Protein AF-0000000072577182 (afdb_homodimer)

Nearest PDB structures (foldseek):
  4zzl-assembly1_A  TM=7.550E-01  e=5.929E-07  Pseudomonas aeruginosa
  4fht-assembly1_A  TM=5.667E-01  e=1.655E-07  Streptomyces coelicolor A3(2)
  4zzl-assembly1_B  TM=6.250E-01  e=8.033E-07  Pseudomonas aeruginosa
  4mnu-assembly1_B  TM=6.686E-01  e=3.900E-06  Listeria monocytogenes EGD-e
  1lnw-assembly7_A  TM=5.828E-01  e=4.680E-06  Pseudomonas aeruginosa

Foldseek 3Di:
DPDPPPPVVVVVVVVVVVVVVVVVVLVVQLLVVVPPPPPPLPPNDPLLLLLLVVCAVPPFAWLVVSCLLSVHDSVVSVVSQVSCVVSQQKDWDADPVDRVIITMHTDPVNVVVNVSSVVSSVVVVVVVLVPDDPVVNVVVVVVVVVVVVVVVVVSVVSSVVVVPVVVD/DDDPPPPVVVVVVVVVVVVVVVVVVLVVQLLVVVPPPPPPLPPPDPLLLLLLVVCAVPPFAWLVVSCLLSVHDSVVSVVSQVSCVVSQQKDWDADPVDRPIITMHTDPVNVVVNVSSVVSSVVVVVVVLVPDDPVVNVVVVVVVVVVVVVVVVVSVVSSVVVVPVVVD

Sequence (336 aa):
MTAPNNDPSDTRHVAIQSAGAITELLDVMWEHARHSSADTTAPSSTSQLRLMYVVDGEDGIRMRTVCQRLGSAPPTVTRMCDRLQAIGFLERLPCPDNGREIALRLTHTGKKHLQRIREQRDTMLHQAIDGMPPAQRRALATGLAALQTQLNAVHGERHHTSGSHSAAMTAPNNDPSDTRHVAIQSAGAITELLDVMWEHARHSSADTTAPSSTSQLRLMYVVDGEDGIRMRTVCQRLGSAPPTVTRMCDRLQAIGFLERLPCPDNGREIALRLTHTGKKHLQRIREQRDTMLHQAIDGMPPAQRRALATGLAALQTQLNAVHGERHHTSGSHSAA

Organism: Streptomyces coelicolor (strain ATCC BAA-471 / A3(2) / M145) (NCBI:txid100226)

Secondary structure (DSSP, 8-state):
-------HHHHHHHHHHHHHHHHHHHHHHHHHHHH----TTS--SHHHHHHHHHHHHSTTEEHHHHHHHHT--HHHHHHHHHHHHHTTSEEEEEETTEEEEEEEEE-HHHHHHHHHHHHHHHHHHHHHHHTS-HHHHHHHHHHHHHHHHHHHHHHHHHHHHHHHSTT-/-------HHHHHHHHHHHHHHHHHHHHHHHHHHHH-S--TTS--SHHHHHHHHHHHHSTTEEHHHHHHHHT--HHHHHHHHHHHHHTTSEEEEEETTEEEEEEEEE-HHHHHHHHHHHHHHHHHHHHHHHTS-HHHHHHHHHHHHHHHHHHHHHHHHHHHHHHHSTT-

Structure (mmCIF, N/CA/C/O backbone):
data_AF-0000000072577182-model_v1
#
loop_
_entity.id
_entity.type
_entity.pdbx_description
1 polymer 'Regulatory protein'
#
loop_
_atom_site.group_PDB
_atom_site.id
_atom_site.type_symbol
_atom_site.label_atom_id
_atom_site.label_alt_id
_atom_site.label_comp_id
_atom_site.label_asym_id
_atom_site.label_entity_id
_atom_site.label_seq_id
_atom_site.pdbx_PDB_ins_code
_atom_site.Cartn_x
_atom_site.Cartn_y
_atom_site.Cartn_z
_atom_site.occupancy
_atom_site.B_iso_or_equiv
_atom_site.auth_seq_id
_atom_site.auth_comp_id
_atom_site.auth_asym_id
_atom_site.auth_atom_id
_atom_site.pdbx_PDB_model_num
ATOM 1 N N . MET A 1 1 ? 31.734 19.375 12.516 1 31.47 1 MET A N 1
ATOM 2 C CA . MET A 1 1 ? 30.766 19.078 11.469 1 31.47 1 MET A CA 1
ATOM 3 C C . MET A 1 1 ? 30.281 17.641 11.57 1 31.47 1 MET A C 1
ATOM 5 O O . MET A 1 1 ? 31.047 16.703 11.312 1 31.47 1 MET A O 1
ATOM 9 N N . THR A 1 2 ? 29.5 17.172 12.539 1 36.94 2 THR A N 1
ATOM 10 C CA . THR A 1 2 ? 29.25 15.82 13.023 1 36.94 2 THR A CA 1
ATOM 11 C C . THR A 1 2 ? 28.719 14.938 11.891 1 36.94 2 THR A C 1
ATOM 13 O O . THR A 1 2 ? 27.766 15.289 11.203 1 36.94 2 THR A O 1
ATOM 16 N N . ALA A 1 3 ? 29.453 14.117 11.305 1 41.66 3 ALA A N 1
ATOM 17 C CA . ALA A 1 3 ? 29.172 13.164 10.227 1 41.66 3 ALA A CA 1
ATOM 18 C C . ALA A 1 3 ? 27.781 12.562 10.367 1 41.66 3 ALA A C 1
ATOM 20 O O . ALA A 1 3 ? 27.297 12.352 11.484 1 41.66 3 ALA A O 1
ATOM 21 N N . PRO A 1 4 ? 26.766 12.836 9.445 1 46.47 4 PRO A N 1
ATOM 22 C CA . PRO A 1 4 ? 25.484 12.164 9.688 1 46.47 4 PRO A CA 1
ATOM 23 C C . PRO A 1 4 ? 25.656 10.805 10.359 1 46.47 4 PRO A C 1
ATOM 25 O O . PRO A 1 4 ? 26.547 10.023 9.984 1 46.47 4 PRO A O 1
ATOM 28 N N . ASN A 1 5 ? 25.703 10.727 11.578 1 47.03 5 ASN A N 1
ATOM 29 C CA . ASN A 1 5 ? 25.938 9.562 12.422 1 47.03 5 ASN A CA 1
ATOM 30 C C . ASN A 1 5 ? 25.406 8.281 11.773 1 47.03 5 ASN A C 1
ATOM 32 O O . ASN A 1 5 ? 24.203 8.125 11.602 1 47.03 5 ASN A O 1
ATOM 36 N N . ASN A 1 6 ? 26.172 7.703 10.719 1 56.69 6 ASN A N 1
ATOM 37 C CA . ASN A 1 6 ? 26.094 6.441 9.992 1 56.69 6 ASN A CA 1
ATOM 38 C C . ASN A 1 6 ? 25.797 5.273 10.93 1 56.69 6 ASN A C 1
ATOM 40 O O . ASN A 1 6 ? 26.391 4.195 10.781 1 56.69 6 ASN A O 1
ATOM 44 N N . ASP A 1 7 ? 25.297 5.551 12.086 1 66.81 7 ASP A N 1
ATOM 45 C CA . ASP A 1 7 ? 24.938 4.441 12.969 1 66.81 7 ASP A CA 1
ATOM 46 C C . ASP A 1 7 ? 23.969 3.492 12.281 1 66.81 7 ASP A C 1
ATOM 48 O O . ASP A 1 7 ? 22.938 3.924 11.758 1 66.81 7 ASP A O 1
ATOM 52 N N . PRO A 1 8 ? 24.5 2.35 12.07 1 69.38 8 PRO A N 1
ATOM 53 C CA . PRO A 1 8 ? 23.688 1.331 11.398 1 69.38 8 PRO A CA 1
ATOM 54 C C . PRO A 1 8 ? 22.25 1.284 11.922 1 69.38 8 PRO A C 1
ATOM 56 O O . PRO A 1 8 ? 21.328 1.039 11.148 1 69.38 8 PRO A O 1
ATOM 59 N N . SER A 1 9 ? 22.141 1.524 13.234 1 74.31 9 SER A N 1
ATOM 60 C CA . SER A 1 9 ? 20.797 1.531 13.812 1 74.31 9 SER A CA 1
ATOM 61 C C . SER A 1 9 ? 19.953 2.678 13.258 1 74.31 9 SER A C 1
ATOM 63 O O . SER A 1 9 ? 18.75 2.535 13.062 1 74.31 9 SER A O 1
ATOM 65 N N . ASP A 1 10 ? 20.703 3.713 12.906 1 82.81 10 ASP A N 1
ATOM 66 C CA . ASP A 1 10 ? 20.016 4.887 12.383 1 82.81 10 ASP A CA 1
ATOM 67 C C . ASP A 1 10 ? 19.547 4.652 10.945 1 82.81 10 ASP A C 1
ATOM 69 O O . ASP A 1 10 ? 18.406 5 10.594 1 82.81 10 ASP A O 1
ATOM 73 N N . THR A 1 11 ? 20.422 3.854 10.273 1 87.81 11 THR A N 1
ATOM 74 C CA . THR A 1 11 ? 20.094 3.561 8.883 1 87.81 11 THR A CA 1
ATOM 75 C C . THR A 1 11 ? 18.875 2.643 8.805 1 87.81 11 THR A C 1
ATOM 77 O O . THR A 1 11 ? 18 2.855 7.973 1 87.81 11 THR A O 1
ATOM 80 N N . ARG A 1 12 ? 18.844 1.713 9.727 1 87.94 12 ARG A N 1
ATOM 81 C CA . ARG A 1 12 ? 17.719 0.779 9.773 1 87.94 12 ARG A CA 1
ATOM 82 C C . ARG A 1 12 ? 16.422 1.499 10.125 1 87.94 12 ARG A C 1
ATOM 84 O O . ARG A 1 12 ? 15.391 1.275 9.492 1 87.94 12 ARG A O 1
ATOM 91 N N . HIS A 1 13 ? 16.562 2.357 11.102 1 88.31 13 HIS A N 1
ATOM 92 C CA . HIS A 1 13 ? 15.383 3.094 11.555 1 88.31 13 HIS A CA 1
ATOM 93 C C . HIS A 1 13 ? 14.844 4.004 10.461 1 88.31 13 HIS A C 1
ATOM 95 O O . HIS A 1 13 ? 13.633 4.047 10.227 1 88.31 13 HIS A O 1
ATOM 101 N N . VAL A 1 14 ? 15.742 4.609 9.75 1 89 14 VAL A N 1
ATOM 102 C CA . VAL A 1 14 ? 15.336 5.508 8.68 1 89 14 VAL A CA 1
ATOM 103 C C . VAL A 1 14 ? 14.68 4.711 7.555 1 89 14 VAL A C 1
ATOM 105 O O . VAL A 1 14 ? 13.648 5.121 7.016 1 89 14 VAL A O 1
ATOM 108 N N . ALA A 1 15 ? 15.242 3.58 7.23 1 91.69 15 ALA A N 1
ATOM 109 C CA . ALA A 1 15 ? 14.711 2.742 6.16 1 91.69 15 ALA A CA 1
ATOM 110 C C . ALA A 1 15 ? 13.297 2.256 6.492 1 91.69 15 ALA A C 1
ATOM 112 O O . ALA A 1 15 ? 12.398 2.328 5.652 1 91.69 15 ALA A O 1
ATOM 113 N N . ILE A 1 16 ? 13.109 1.87 7.734 1 90.38 16 ILE A N 1
ATOM 114 C CA . ILE A 1 16 ? 11.82 1.323 8.148 1 90.38 16 ILE A CA 1
ATOM 115 C C . ILE A 1 16 ? 10.781 2.436 8.195 1 90.38 16 ILE A C 1
ATOM 117 O O . ILE A 1 16 ? 9.664 2.273 7.684 1 90.38 16 ILE A O 1
ATOM 121 N N . GLN A 1 17 ? 11.172 3.561 8.734 1 89 17 GLN A N 1
ATOM 122 C CA . GLN A 1 17 ? 10.258 4.688 8.859 1 89 17 GLN A CA 1
ATOM 123 C C . GLN A 1 17 ? 9.852 5.223 7.488 1 89 17 GLN A C 1
ATOM 125 O O . GLN A 1 17 ? 8.672 5.488 7.238 1 89 17 GLN A O 1
ATOM 130 N N . SER A 1 18 ? 10.844 5.367 6.578 1 90.44 18 SER A N 1
ATOM 131 C CA . SER A 1 18 ? 10.555 5.883 5.246 1 90.44 18 SER A CA 1
ATOM 132 C C . SER A 1 18 ? 9.719 4.891 4.441 1 90.44 18 SER A C 1
ATOM 134 O O . SER A 1 18 ? 8.781 5.285 3.738 1 90.44 18 SER A O 1
ATOM 136 N N . ALA A 1 19 ? 10.023 3.633 4.605 1 89.81 19 ALA A N 1
ATOM 137 C CA . ALA A 1 19 ? 9.25 2.605 3.906 1 89.81 19 ALA A CA 1
ATOM 138 C C . ALA A 1 19 ? 7.793 2.615 4.348 1 89.81 19 ALA A C 1
ATOM 140 O O . ALA A 1 19 ? 6.887 2.555 3.516 1 89.81 19 ALA A O 1
ATOM 141 N N . GLY A 1 20 ? 7.602 2.729 5.648 1 87.5 20 GLY A N 1
ATOM 142 C CA . GLY A 1 20 ? 6.25 2.799 6.18 1 87.5 20 GLY A CA 1
ATOM 143 C C . GLY A 1 20 ? 5.492 4.027 5.711 1 87.5 20 GLY A C 1
ATOM 144 O O . GLY A 1 20 ? 4.336 3.924 5.293 1 87.5 20 GLY A O 1
ATOM 145 N N . ALA A 1 21 ? 6.172 5.152 5.766 1 87 21 ALA A N 1
ATOM 146 C CA . ALA A 1 21 ? 5.547 6.41 5.367 1 87 21 ALA A CA 1
ATOM 147 C C . ALA A 1 21 ? 5.176 6.395 3.889 1 87 21 ALA A C 1
ATOM 149 O O . ALA A 1 21 ? 4.113 6.883 3.502 1 87 21 ALA A O 1
ATOM 150 N N . ILE A 1 22 ? 6.004 5.824 3.1 1 87.5 22 ILE A N 1
ATOM 151 C CA . ILE A 1 22 ? 5.781 5.77 1.659 1 87.5 22 ILE A CA 1
ATOM 152 C C . ILE A 1 22 ? 4.621 4.828 1.351 1 87.5 22 ILE A C 1
ATOM 154 O O . ILE A 1 22 ? 3.779 5.129 0.502 1 87.5 22 ILE A O 1
ATOM 158 N N . THR A 1 23 ? 4.594 3.723 2.096 1 86.38 23 THR A N 1
ATOM 159 C CA . THR A 1 23 ? 3.496 2.777 1.911 1 86.38 23 THR A CA 1
ATOM 160 C C . THR A 1 23 ? 2.156 3.436 2.227 1 86.38 23 THR A C 1
ATOM 162 O O . THR A 1 23 ? 1.188 3.271 1.48 1 86.38 23 THR A O 1
ATOM 165 N N . GLU A 1 24 ? 2.064 4.219 3.256 1 84.62 24 GLU A N 1
ATOM 166 C CA . GLU A 1 24 ? 0.84 4.926 3.623 1 84.62 24 GLU A CA 1
ATOM 167 C C . GLU A 1 24 ? 0.473 5.973 2.574 1 84.62 24 GLU A C 1
ATOM 169 O O . GLU A 1 24 ? -0.695 6.102 2.199 1 84.62 24 GLU A O 1
ATOM 174 N N . LEU A 1 25 ? 1.463 6.676 2.111 1 84.38 25 LEU A N 1
ATOM 175 C CA . LEU A 1 25 ? 1.235 7.734 1.136 1 84.38 25 LEU A CA 1
ATOM 176 C C . LEU A 1 25 ? 0.732 7.16 -0.183 1 84.38 25 LEU A C 1
ATOM 178 O O . LEU A 1 25 ? -0.219 7.684 -0.77 1 84.38 25 LEU A O 1
ATOM 182 N N . LEU A 1 26 ? 1.375 6.09 -0.584 1 81.56 26 LEU A N 1
ATOM 183 C CA . LEU A 1 26 ? 0.954 5.449 -1.825 1 81.56 26 LEU A CA 1
ATOM 184 C C . LEU A 1 26 ? -0.45 4.871 -1.689 1 81.56 26 LEU A C 1
ATOM 186 O O . LEU A 1 26 ? -1.234 4.902 -2.641 1 81.56 26 LEU A O 1
ATOM 190 N N . ASP A 1 27 ? -0.772 4.363 -0.498 1 80.38 27 ASP A N 1
ATOM 191 C CA . ASP A 1 27 ? -2.115 3.852 -0.242 1 80.38 27 ASP A CA 1
ATOM 192 C C . ASP A 1 27 ? -3.16 4.957 -0.376 1 80.38 27 ASP A C 1
ATOM 194 O O . ASP A 1 27 ? -4.215 4.75 -0.979 1 80.38 27 ASP A O 1
ATOM 198 N N . VAL A 1 28 ? -2.893 6.07 0.148 1 81.19 28 VAL A N 1
ATOM 199 C CA . VAL A 1 28 ? -3.799 7.211 0.093 1 81.19 28 VAL A CA 1
ATOM 200 C C . VAL A 1 28 ? -3.932 7.699 -1.348 1 81.19 28 VAL A C 1
ATOM 202 O O . VAL A 1 28 ? -5.039 7.961 -1.822 1 81.19 28 VAL A O 1
ATOM 205 N N . MET A 1 29 ? -2.848 7.797 -2.066 1 75.62 29 MET A N 1
ATOM 206 C CA . MET A 1 29 ? -2.82 8.367 -3.41 1 75.62 29 MET A CA 1
ATOM 207 C C . MET A 1 29 ? -3.494 7.43 -4.41 1 75.62 29 MET A C 1
ATOM 209 O O . MET A 1 29 ? -4.137 7.887 -5.355 1 75.62 29 MET A O 1
ATOM 213 N N . TRP A 1 30 ? -3.262 6.117 -4.156 1 71.38 30 TRP A N 1
ATOM 214 C CA . TRP A 1 30 ? -3.75 5.113 -5.094 1 71.38 30 TRP A CA 1
ATOM 215 C C . TRP A 1 30 ? -5.258 4.93 -4.961 1 71.38 30 TRP A C 1
ATOM 217 O O . TRP A 1 30 ? -5.938 4.57 -5.926 1 71.38 30 TRP A O 1
ATOM 227 N N . GLU A 1 31 ? -5.812 5.105 -3.846 1 64.69 31 GLU A N 1
ATOM 228 C CA . GLU A 1 31 ? -7.266 5.008 -3.729 1 64.69 31 GLU A CA 1
ATOM 229 C C . GLU A 1 31 ? -7.961 5.883 -4.766 1 64.69 31 GLU A C 1
ATOM 231 O O . GLU A 1 31 ? -9.016 5.512 -5.293 1 64.69 31 GLU A O 1
ATOM 236 N N . HIS A 1 32 ? -7.293 6.969 -5.094 1 56.47 32 HIS A N 1
ATOM 237 C CA . HIS A 1 32 ? -7.859 7.867 -6.094 1 56.47 32 HIS A CA 1
ATOM 238 C C . HIS A 1 32 ? -7.922 7.199 -7.461 1 56.47 32 HIS A C 1
ATOM 240 O O . HIS A 1 32 ? -8.859 7.43 -8.227 1 56.47 32 HIS A O 1
ATOM 246 N N . ALA A 1 33 ? -6.855 6.469 -7.594 1 54.53 33 ALA A N 1
ATOM 247 C CA . ALA A 1 33 ? -6.754 5.863 -8.914 1 54.53 33 ALA A CA 1
ATOM 248 C C . ALA A 1 33 ? -7.766 4.73 -9.086 1 54.53 33 ALA A C 1
ATOM 250 O O . ALA A 1 33 ? -8.25 4.48 -10.188 1 54.53 33 ALA A O 1
ATOM 251 N N . ARG A 1 34 ? -8.062 4.129 -7.98 1 56.38 34 ARG A N 1
ATOM 252 C CA . ARG A 1 34 ? -8.969 2.98 -8.039 1 56.38 34 ARG A CA 1
ATOM 253 C C . ARG A 1 34 ? -10.406 3.428 -8.281 1 56.38 34 ARG A C 1
ATOM 255 O O . ARG A 1 34 ? -11.18 2.719 -8.93 1 56.38 34 ARG A O 1
ATOM 262 N N . HIS A 1 35 ? -10.828 4.535 -7.645 1 51.38 35 HIS A N 1
ATOM 263 C CA . HIS A 1 35 ? -12.219 4.973 -7.75 1 51.38 35 HIS A CA 1
ATOM 264 C C . HIS A 1 35 ? -12.438 5.789 -9.023 1 51.38 35 HIS A C 1
ATOM 266 O O . HIS A 1 35 ? -13.586 6.027 -9.414 1 51.38 35 HIS A O 1
ATOM 272 N N . SER A 1 36 ? -11.359 6.281 -9.57 1 46.25 36 SER A N 1
ATOM 273 C CA . SER A 1 36 ? -11.664 7.074 -10.758 1 46.25 36 SER A CA 1
ATOM 274 C C . SER A 1 36 ? -12.242 6.211 -11.867 1 46.25 36 SER A C 1
ATOM 276 O O . SER A 1 36 ? -12.586 6.715 -12.938 1 46.25 36 SER A O 1
ATOM 278 N N . SER A 1 37 ? -11.953 4.969 -11.891 1 41.53 37 SER A N 1
ATOM 279 C CA . SER A 1 37 ? -12.57 4.305 -13.031 1 41.53 37 SER A CA 1
ATOM 280 C C . SER A 1 37 ? -14.086 4.312 -12.922 1 41.53 37 SER A C 1
ATOM 282 O O . SER A 1 37 ? -14.641 3.936 -11.883 1 41.53 37 SER A O 1
ATOM 284 N N . ALA A 1 38 ? -14.719 5.062 -13.547 1 40.06 38 ALA A N 1
ATOM 285 C CA . ALA A 1 38 ? -16.156 5.145 -13.797 1 40.06 38 ALA A CA 1
ATOM 286 C C . ALA A 1 38 ? -16.812 3.773 -13.656 1 40.06 38 ALA A C 1
ATOM 288 O O . ALA A 1 38 ? -18.047 3.668 -13.648 1 40.06 38 ALA A O 1
ATOM 289 N N . ASP A 1 39 ? -16.156 2.627 -14.086 1 38.72 39 ASP A N 1
ATOM 290 C CA . ASP A 1 39 ? -16.906 1.381 -14.258 1 38.72 39 ASP A CA 1
ATOM 291 C C . ASP A 1 39 ? -17.188 0.73 -12.906 1 38.72 39 ASP A C 1
ATOM 293 O O . ASP A 1 39 ? -16.266 0.315 -12.195 1 38.72 39 ASP A O 1
ATOM 297 N N . THR A 1 40 ? -18.266 1.037 -12.281 1 42.41 40 THR A N 1
ATOM 298 C CA . THR A 1 40 ? -18.984 0.529 -11.125 1 42.41 40 THR A CA 1
ATOM 299 C C . THR A 1 40 ? -18.688 -0.949 -10.898 1 42.41 40 THR A C 1
ATOM 301 O O . THR A 1 40 ? -18.953 -1.487 -9.82 1 42.41 40 THR A O 1
ATOM 304 N N . THR A 1 41 ? -18.375 -1.718 -11.945 1 42.31 41 THR A N 1
ATOM 305 C CA . THR A 1 41 ? -18.281 -3.17 -11.844 1 42.31 41 THR A CA 1
ATOM 306 C C . THR A 1 41 ? -16.906 -3.582 -11.328 1 42.31 41 THR A C 1
ATOM 308 O O . THR A 1 41 ? -16.641 -4.77 -11.125 1 42.31 41 THR A O 1
ATOM 311 N N . ALA A 1 42 ? -15.953 -2.746 -11.367 1 48.72 42 ALA A N 1
ATOM 312 C CA . ALA A 1 42 ? -14.578 -3.111 -11.07 1 48.72 42 ALA A CA 1
ATOM 313 C C . ALA A 1 42 ? -14.414 -3.484 -9.594 1 48.72 42 ALA A C 1
ATOM 315 O O . ALA A 1 42 ? -15.156 -3.002 -8.742 1 48.72 42 ALA A O 1
ATOM 316 N N . PRO A 1 43 ? -13.695 -4.629 -9.398 1 49.66 43 PRO A N 1
ATOM 317 C CA . PRO A 1 43 ? -13.492 -5.129 -8.031 1 49.66 43 PRO A CA 1
ATOM 318 C C . PRO A 1 43 ? -13.195 -4.016 -7.035 1 49.66 43 PRO A C 1
ATOM 320 O O . PRO A 1 43 ? -12.281 -3.217 -7.25 1 49.66 43 PRO A O 1
ATOM 323 N N . SER A 1 44 ? -14.273 -3.438 -6.414 1 52.34 44 SER A N 1
ATOM 324 C CA . SER A 1 44 ? -14.336 -2.334 -5.461 1 52.34 44 SER A CA 1
ATOM 325 C C . SER A 1 44 ? -13.477 -2.613 -4.234 1 52.34 44 SER A C 1
ATOM 327 O O . SER A 1 44 ? -13.047 -1.685 -3.547 1 52.34 44 SER A O 1
ATOM 329 N N . SER A 1 45 ? -13.062 -4.035 -3.945 1 62.53 45 SER A N 1
ATOM 330 C CA . SER A 1 45 ? -12.555 -4.168 -2.58 1 62.53 45 SER A CA 1
ATOM 331 C C . SER A 1 45 ? -11.055 -4.422 -2.566 1 62.53 45 SER A C 1
ATOM 333 O O . SER A 1 45 ? -10.508 -5.02 -3.498 1 62.53 45 SER A O 1
ATOM 335 N N . THR A 1 46 ? -10.383 -3.699 -1.878 1 72.69 46 THR A N 1
ATOM 336 C CA . THR A 1 46 ? -8.961 -3.865 -1.617 1 72.69 46 THR A CA 1
ATOM 337 C C . THR A 1 46 ? -8.594 -5.344 -1.518 1 72.69 46 THR A C 1
ATOM 339 O O . THR A 1 46 ? -7.547 -5.766 -2.006 1 72.69 46 THR A O 1
ATOM 342 N N . SER A 1 47 ? -9.586 -6.156 -1.116 1 79.5 47 SER A N 1
ATOM 343 C CA . SER A 1 47 ? -9.328 -7.586 -0.967 1 79.5 47 SER A CA 1
ATOM 344 C C . SER A 1 47 ? -9.305 -8.289 -2.32 1 79.5 47 SER A C 1
ATOM 346 O O . SER A 1 47 ? -8.508 -9.203 -2.539 1 79.5 47 SER A O 1
ATOM 348 N N . GLN A 1 48 ? -10.172 -7.895 -3.186 1 84.56 48 GLN A N 1
ATOM 349 C CA . GLN A 1 48 ? -10.211 -8.492 -4.516 1 84.56 48 GLN A CA 1
ATOM 350 C C . GLN A 1 48 ? -8.969 -8.141 -5.32 1 84.56 48 GLN A C 1
ATOM 352 O O . GLN A 1 48 ? -8.445 -8.969 -6.062 1 84.56 48 GLN A O 1
ATOM 357 N N . LEU A 1 49 ? -8.562 -6.977 -5.152 1 86.19 49 LEU A N 1
ATOM 358 C CA . LEU A 1 49 ? -7.355 -6.547 -5.848 1 86.19 49 LEU A CA 1
ATOM 359 C C . LEU A 1 49 ? -6.145 -7.352 -5.387 1 86.19 49 LEU A C 1
ATOM 361 O O . LEU A 1 49 ? -5.312 -7.754 -6.203 1 86.19 49 LEU A O 1
ATOM 365 N N . ARG A 1 50 ? -6.023 -7.57 -4.129 1 88.38 50 ARG A N 1
ATOM 366 C CA . ARG A 1 50 ? -4.93 -8.375 -3.59 1 88.38 50 ARG A CA 1
ATOM 367 C C . ARG A 1 50 ? -4.945 -9.781 -4.176 1 88.38 50 ARG A C 1
ATOM 369 O O . ARG A 1 50 ? -3.891 -10.336 -4.5 1 88.38 50 ARG A O 1
ATOM 376 N N . LEU A 1 51 ? -6.152 -10.289 -4.258 1 91.81 51 LEU A N 1
ATOM 377 C CA . LEU A 1 51 ? -6.289 -11.602 -4.875 1 91.81 51 LEU A CA 1
ATOM 378 C C . LEU A 1 51 ? -5.793 -11.578 -6.316 1 91.81 51 LEU A C 1
ATOM 380 O O . LEU A 1 51 ? -5.082 -12.492 -6.75 1 91.81 51 LEU A O 1
ATOM 384 N N . MET A 1 52 ? -6.121 -10.555 -7.012 1 93.44 52 MET A N 1
ATOM 385 C CA . MET A 1 52 ? -5.695 -10.422 -8.398 1 93.44 52 MET A CA 1
ATOM 386 C C . MET A 1 52 ? -4.18 -10.328 -8.5 1 93.44 52 MET A C 1
ATOM 388 O O . MET A 1 52 ? -3.576 -10.875 -9.422 1 93.44 52 MET A O 1
ATOM 392 N N . TYR A 1 53 ? -3.574 -9.586 -7.566 1 91.88 53 TYR A N 1
ATOM 393 C CA . TYR A 1 53 ? -2.117 -9.508 -7.543 1 91.88 53 TYR A CA 1
ATOM 394 C C . TYR A 1 53 ? -1.504 -10.898 -7.43 1 91.88 53 TYR A C 1
ATOM 396 O O . TYR A 1 53 ? -0.586 -11.242 -8.18 1 91.88 53 TYR A O 1
ATOM 404 N N . VAL A 1 54 ? -2.01 -11.688 -6.496 1 92 54 VAL A N 1
ATOM 405 C CA . VAL A 1 54 ? -1.463 -13 -6.18 1 92 54 VAL A CA 1
ATOM 406 C C . VAL A 1 54 ? -1.623 -13.93 -7.383 1 92 54 VAL A C 1
ATOM 408 O O . VAL A 1 54 ? -0.674 -14.609 -7.781 1 92 54 VAL A O 1
ATOM 411 N N . VAL A 1 55 ? -2.781 -13.891 -8.008 1 95.75 55 VAL A N 1
ATOM 412 C CA . VAL A 1 55 ? -3.076 -14.773 -9.125 1 95.75 55 VAL A CA 1
ATOM 413 C C . VAL A 1 55 ? -2.24 -14.367 -10.336 1 95.75 55 VAL A C 1
ATOM 415 O O . VAL A 1 55 ? -1.731 -15.227 -11.062 1 95.75 55 VAL A O 1
ATOM 418 N N . ASP A 1 56 ? -2.141 -13.078 -10.586 1 95.25 56 ASP A N 1
ATOM 419 C CA . ASP A 1 56 ? -1.37 -12.57 -11.719 1 95.25 56 ASP A CA 1
ATOM 420 C C . ASP A 1 56 ? 0.096 -12.984 -11.609 1 95.25 56 ASP A C 1
ATOM 422 O O . ASP A 1 56 ? 0.769 -13.172 -12.625 1 95.25 56 ASP A O 1
ATOM 426 N N . GLY A 1 57 ? 0.64 -13.094 -10.461 1 91.88 57 GLY A N 1
ATOM 427 C CA . GLY A 1 57 ? 2.039 -13.414 -10.227 1 91.88 57 GLY A CA 1
ATOM 428 C C . GLY A 1 57 ? 2.385 -14.852 -10.539 1 91.88 57 GLY A C 1
ATOM 429 O O . GLY A 1 57 ? 3.551 -15.188 -10.773 1 91.88 57 GLY A O 1
ATOM 430 N N . GLU A 1 58 ? 1.446 -15.672 -10.453 1 91.5 58 GLU A N 1
ATOM 431 C CA . GLU A 1 58 ? 1.627 -17.094 -10.75 1 91.5 58 GLU A CA 1
ATOM 432 C C . GLU A 1 58 ? 0.43 -17.641 -11.516 1 91.5 58 GLU A C 1
ATOM 434 O O . GLU A 1 58 ? -0.562 -18.062 -10.906 1 91.5 58 GLU A O 1
ATOM 439 N N . ASP A 1 59 ? 0.575 -17.688 -12.812 1 90.75 59 ASP A N 1
ATOM 440 C CA . ASP A 1 59 ? -0.491 -18.188 -13.68 1 90.75 59 ASP A CA 1
ATOM 441 C C . ASP A 1 59 ? -0.825 -19.641 -13.367 1 90.75 59 ASP A C 1
ATOM 443 O O . ASP A 1 59 ? 0.053 -20.5 -13.406 1 90.75 59 ASP A O 1
ATOM 447 N N . GLY A 1 60 ? -2.057 -19.906 -13.016 1 92.31 60 GLY A N 1
ATOM 448 C CA . GLY A 1 60 ? -2.475 -21.25 -12.648 1 92.31 60 GLY A CA 1
ATOM 449 C C . GLY A 1 60 ? -2.189 -21.578 -11.195 1 92.31 60 GLY A C 1
ATOM 450 O O . GLY A 1 60 ? -1.999 -22.75 -10.852 1 92.31 60 GLY A O 1
ATOM 451 N N . ILE A 1 61 ? -2.184 -20.625 -10.398 1 93.69 61 ILE A N 1
ATOM 452 C CA . ILE A 1 61 ? -1.934 -20.828 -8.977 1 93.69 61 ILE A CA 1
ATOM 453 C C . ILE A 1 61 ? -3.08 -21.625 -8.359 1 93.69 61 ILE A C 1
ATOM 455 O O . ILE A 1 61 ? -4.242 -21.438 -8.727 1 93.69 61 ILE A O 1
ATOM 459 N N . ARG A 1 62 ? -2.744 -22.453 -7.43 1 93.69 62 ARG A N 1
ATOM 460 C CA . ARG A 1 62 ? -3.756 -23.266 -6.754 1 93.69 62 ARG A CA 1
ATOM 461 C C . ARG A 1 62 ? -4.492 -22.453 -5.699 1 93.69 62 ARG A C 1
ATOM 463 O O . ARG A 1 62 ? -3.896 -21.609 -5.035 1 93.69 62 ARG A O 1
ATOM 470 N N . MET A 1 63 ? -5.738 -22.797 -5.57 1 92.5 63 MET A N 1
ATOM 471 C CA . MET A 1 63 ? -6.582 -22.109 -4.59 1 92.5 63 MET A CA 1
ATOM 472 C C . MET A 1 63 ? -5.953 -22.172 -3.201 1 92.5 63 MET A C 1
ATOM 474 O O . MET A 1 63 ? -5.961 -21.172 -2.473 1 92.5 63 MET A O 1
ATOM 478 N N . ARG A 1 64 ? -5.41 -23.203 -2.863 1 90.38 64 ARG A N 1
ATOM 479 C CA . ARG A 1 64 ? -4.785 -23.391 -1.556 1 90.38 64 ARG A CA 1
ATOM 480 C C . ARG A 1 64 ? -3.619 -22.422 -1.37 1 90.38 64 ARG A C 1
ATOM 482 O O . ARG A 1 64 ? -3.447 -21.844 -0.292 1 90.38 64 ARG A O 1
ATOM 489 N N . THR A 1 65 ? -2.848 -22.297 -2.393 1 91 65 THR A N 1
ATOM 490 C CA . THR A 1 65 ? -1.702 -21.391 -2.346 1 91 65 THR A CA 1
ATOM 491 C C . THR A 1 65 ? -2.158 -19.938 -2.24 1 91 65 THR A C 1
ATOM 493 O O . THR A 1 65 ? -1.543 -19.141 -1.533 1 91 65 THR A O 1
ATOM 496 N N . VAL A 1 66 ? -3.221 -19.625 -2.922 1 92.12 66 VAL A N 1
ATOM 497 C CA . VAL A 1 66 ? -3.783 -18.281 -2.848 1 92.12 66 VAL A CA 1
ATOM 498 C C . VAL A 1 66 ? -4.215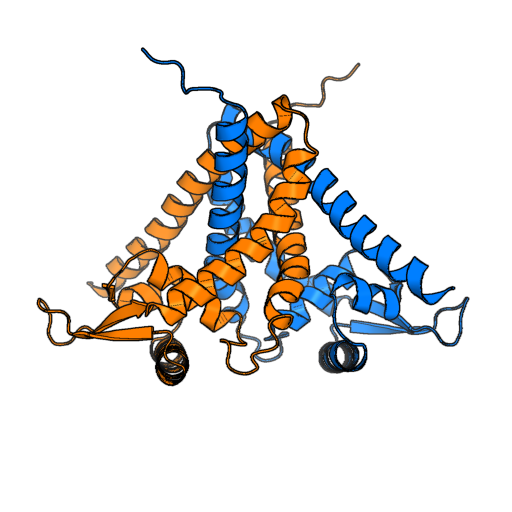 -17.969 -1.414 1 92.12 66 VAL A C 1
ATOM 500 O O . VAL A 1 66 ? -3.91 -16.906 -0.88 1 92.12 66 VAL A O 1
ATOM 503 N N . CYS A 1 67 ? -4.902 -18.906 -0.767 1 89.81 67 CYS A N 1
ATOM 504 C CA . CYS A 1 67 ? -5.336 -18.75 0.617 1 89.81 67 CYS A CA 1
ATOM 505 C C . CYS A 1 67 ? -4.145 -18.516 1.538 1 89.81 67 CYS A C 1
ATOM 507 O O . CYS A 1 67 ? -4.188 -17.625 2.391 1 89.81 67 CYS A O 1
ATOM 509 N N . GLN A 1 68 ? -3.094 -19.234 1.28 1 87.19 68 GLN A N 1
ATOM 510 C CA . GLN A 1 68 ? -1.883 -19.125 2.086 1 87.19 68 GLN A CA 1
ATOM 511 C C . GLN A 1 68 ? -1.233 -17.75 1.908 1 87.19 68 GLN A C 1
ATOM 513 O O . GLN A 1 68 ? -0.87 -17.094 2.889 1 87.19 68 GLN A O 1
ATOM 518 N N . ARG A 1 69 ? -1.149 -17.297 0.695 1 86.31 69 ARG A N 1
ATOM 519 C CA . ARG A 1 69 ? -0.49 -16.031 0.399 1 86.31 69 ARG A CA 1
ATOM 520 C C . ARG A 1 69 ? -1.291 -14.859 0.949 1 86.31 69 ARG A C 1
ATOM 522 O O . ARG A 1 69 ? -0.716 -13.875 1.406 1 86.31 69 ARG A O 1
ATOM 529 N N . LEU A 1 70 ? -2.562 -14.969 0.926 1 84.5 70 LEU A N 1
ATOM 530 C CA . LEU A 1 70 ? -3.422 -13.898 1.412 1 84.5 70 LEU A CA 1
ATOM 531 C C . LEU A 1 70 ? -3.617 -14 2.922 1 84.5 70 LEU A C 1
ATOM 533 O O . LEU A 1 70 ? -4.055 -13.039 3.561 1 84.5 70 LEU A O 1
ATOM 537 N N . GLY A 1 71 ? -3.318 -15.18 3.463 1 81.75 71 GLY A N 1
ATOM 538 C CA . GLY A 1 71 ? -3.629 -15.398 4.867 1 81.75 71 GLY A CA 1
ATOM 539 C C . GLY A 1 71 ? -5.117 -15.383 5.16 1 81.75 71 GLY A C 1
ATOM 540 O O . GLY A 1 71 ? -5.547 -14.867 6.195 1 81.75 71 GLY A O 1
ATOM 541 N N . SER A 1 72 ? -5.926 -15.82 4.238 1 84.75 72 SER A N 1
ATOM 542 C CA . SER A 1 72 ? -7.379 -15.789 4.34 1 84.75 72 SER A CA 1
ATOM 543 C C . SER A 1 72 ? -7.969 -17.188 4.266 1 84.75 72 SER A C 1
ATOM 545 O O . SER A 1 72 ? -7.434 -18.062 3.572 1 84.75 72 SER A O 1
ATOM 547 N N . ALA A 1 73 ? -9.07 -17.344 4.945 1 86.62 73 ALA A N 1
ATOM 548 C CA . ALA A 1 73 ? -9.75 -18.641 4.973 1 86.62 73 ALA A CA 1
ATOM 549 C C . ALA A 1 73 ? -10.375 -18.969 3.621 1 86.62 73 ALA A C 1
ATOM 551 O O . ALA A 1 73 ? -10.82 -18.062 2.908 1 86.62 73 ALA A O 1
ATOM 552 N N . PRO A 1 74 ? -10.469 -20.25 3.332 1 92 74 PRO A N 1
ATOM 553 C CA . PRO A 1 74 ? -10.961 -20.688 2.023 1 92 74 PRO A CA 1
ATOM 554 C C . PRO A 1 74 ? -12.344 -20.125 1.699 1 92 74 PRO A C 1
ATOM 556 O O . PRO A 1 74 ? -12.578 -19.656 0.58 1 92 74 PRO A O 1
ATOM 559 N N . PRO A 1 75 ? -13.289 -20.062 2.633 1 91.94 75 PRO A N 1
ATOM 560 C CA . PRO A 1 75 ?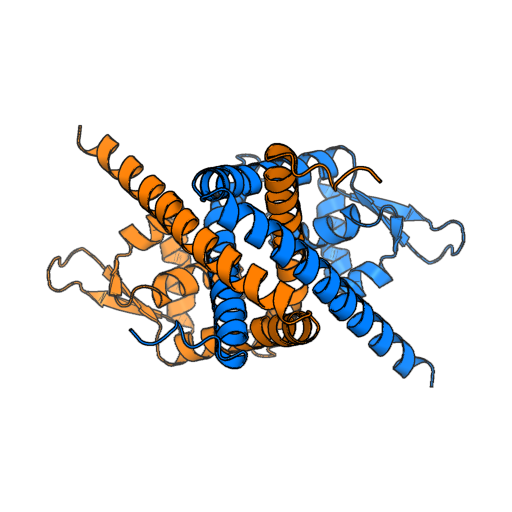 -14.594 -19.5 2.271 1 91.94 75 PRO A CA 1
ATOM 561 C C . PRO A 1 75 ? -14.516 -18.047 1.832 1 91.94 75 PRO A C 1
ATOM 563 O O . PRO A 1 75 ? -15.25 -17.625 0.931 1 91.94 75 PRO A O 1
ATOM 566 N N . THR A 1 76 ? -13.609 -17.297 2.406 1 85.75 76 THR A N 1
ATOM 567 C CA . THR A 1 76 ? -13.414 -15.891 2.068 1 85.75 76 THR A CA 1
ATOM 568 C C . THR A 1 76 ? -12.828 -15.742 0.666 1 85.75 76 THR A C 1
ATOM 570 O O . THR A 1 76 ? -13.312 -14.938 -0.134 1 85.75 76 THR A O 1
ATOM 573 N N . VAL A 1 77 ? -11.867 -16.562 0.443 1 91.19 77 VAL A N 1
ATOM 574 C CA . VAL A 1 77 ? -11.203 -16.5 -0.856 1 91.19 77 VAL A CA 1
ATOM 575 C C . VAL A 1 77 ? -12.164 -16.984 -1.945 1 91.19 77 VAL A C 1
ATOM 577 O O . VAL A 1 77 ? -12.211 -16.406 -3.037 1 91.19 77 VAL A O 1
ATOM 580 N N . THR A 1 78 ? -12.906 -17.953 -1.638 1 93.75 78 THR A N 1
ATOM 581 C CA . THR A 1 78 ? -13.883 -18.469 -2.59 1 93.75 78 THR A CA 1
ATOM 582 C C . THR A 1 78 ? -14.883 -17.391 -2.986 1 93.75 78 THR A C 1
ATOM 584 O O . THR A 1 78 ? -15.188 -17.234 -4.168 1 93.75 78 THR A O 1
ATOM 587 N N . ARG A 1 79 ? -15.312 -16.719 -2.029 1 92.5 79 ARG A N 1
ATOM 588 C CA . ARG A 1 79 ? -16.266 -15.648 -2.303 1 92.5 79 ARG A CA 1
ATOM 589 C C . ARG A 1 79 ? -15.648 -14.578 -3.191 1 92.5 79 ARG A C 1
ATOM 591 O O . ARG A 1 79 ? -16.312 -14.047 -4.09 1 92.5 79 ARG A O 1
ATOM 598 N N . MET A 1 80 ? -14.445 -14.25 -2.939 1 89.75 80 MET A N 1
ATOM 599 C CA . MET A 1 80 ? -13.75 -13.273 -3.77 1 89.75 80 MET A CA 1
ATOM 600 C C . MET A 1 80 ? -13.602 -13.781 -5.203 1 89.75 80 MET A C 1
ATOM 602 O O . MET A 1 80 ? -13.812 -13.031 -6.156 1 89.75 80 MET A O 1
ATOM 606 N N . CYS A 1 81 ? -13.258 -15.016 -5.27 1 94 81 CYS A N 1
ATOM 607 C CA . CYS A 1 81 ? -13.125 -15.625 -6.586 1 94 81 CYS A CA 1
ATOM 608 C C . CYS A 1 81 ? -14.453 -15.609 -7.332 1 94 81 CYS A C 1
ATOM 610 O O . CYS A 1 81 ? -14.492 -15.32 -8.531 1 94 81 CYS A O 1
ATOM 612 N N . ASP A 1 82 ? -15.523 -15.953 -6.602 1 94.12 82 ASP A N 1
ATOM 613 C CA . ASP A 1 82 ? -16.859 -15.945 -7.199 1 94.12 82 ASP A CA 1
ATOM 614 C C . ASP A 1 82 ? -17.172 -14.578 -7.801 1 94.12 82 ASP A C 1
ATOM 616 O O . ASP A 1 82 ? -17.672 -14.484 -8.922 1 94.12 82 ASP A O 1
ATOM 620 N N . ARG A 1 83 ? -16.875 -13.578 -7.102 1 91.81 83 ARG A N 1
ATOM 621 C CA . ARG A 1 83 ? -17.172 -12.211 -7.535 1 91.81 83 ARG A CA 1
ATOM 622 C C . ARG A 1 83 ? -16.344 -11.836 -8.758 1 91.81 83 ARG A C 1
ATOM 624 O O . ARG A 1 83 ? -16.875 -11.281 -9.727 1 91.81 83 ARG A O 1
ATOM 631 N N . LEU A 1 84 ? -15.102 -12.172 -8.742 1 93.25 84 LEU A N 1
ATOM 632 C CA . LEU A 1 84 ? -14.211 -11.844 -9.852 1 93.25 84 LEU A CA 1
ATOM 633 C C . LEU A 1 84 ? -14.57 -12.641 -11.094 1 93.25 84 LEU A C 1
ATOM 635 O O . LEU A 1 84 ? -14.445 -12.141 -12.219 1 93.25 84 LEU A O 1
ATOM 639 N N . GLN A 1 85 ? -14.961 -13.844 -10.844 1 95.38 85 GLN A N 1
ATOM 640 C CA . GLN A 1 85 ? -15.398 -14.672 -11.961 1 95.38 85 GLN A CA 1
ATOM 641 C C . GLN A 1 85 ? -16.688 -14.133 -12.57 1 95.38 85 GLN A C 1
ATOM 643 O O . GLN A 1 85 ? -16.844 -14.109 -13.797 1 95.38 85 GLN A O 1
ATOM 648 N N . ALA A 1 86 ? -17.594 -13.711 -11.75 1 93.81 86 ALA A N 1
ATOM 649 C CA . ALA A 1 86 ? -18.891 -13.195 -12.188 1 93.81 86 ALA A CA 1
ATOM 650 C C . ALA A 1 86 ? -18.719 -11.977 -13.094 1 93.81 86 ALA A C 1
ATOM 652 O O . ALA A 1 86 ? -19.484 -11.789 -14.039 1 93.81 86 ALA A O 1
ATOM 653 N N . ILE A 1 87 ? -17.656 -11.195 -12.914 1 91.25 87 ILE A N 1
ATOM 654 C CA . ILE A 1 87 ? -17.484 -9.984 -13.711 1 91.25 87 ILE A CA 1
ATOM 655 C C . ILE A 1 87 ? -16.469 -10.25 -14.828 1 91.25 87 ILE A C 1
ATOM 657 O O . ILE A 1 87 ? -16.031 -9.328 -15.508 1 91.25 87 ILE A O 1
ATOM 661 N N . GLY A 1 88 ? -16.016 -11.508 -14.922 1 94.81 88 GLY A N 1
ATOM 662 C CA . GLY A 1 88 ? -15.211 -11.938 -16.047 1 94.81 88 GLY A CA 1
ATOM 663 C C . GLY A 1 88 ? -13.727 -11.664 -15.859 1 94.81 88 GLY A C 1
ATOM 664 O O . GLY A 1 88 ? -12.969 -11.617 -16.828 1 94.81 88 GLY A O 1
ATOM 665 N N . PHE A 1 89 ? -13.188 -11.477 -14.656 1 95.31 89 PHE A N 1
ATOM 666 C CA . PHE A 1 89 ? -11.797 -11.125 -14.414 1 95.31 89 PHE A CA 1
ATOM 667 C C . PHE A 1 89 ? -10.969 -12.359 -14.086 1 95.31 89 PHE A C 1
ATOM 669 O O . PHE A 1 89 ? -9.742 -12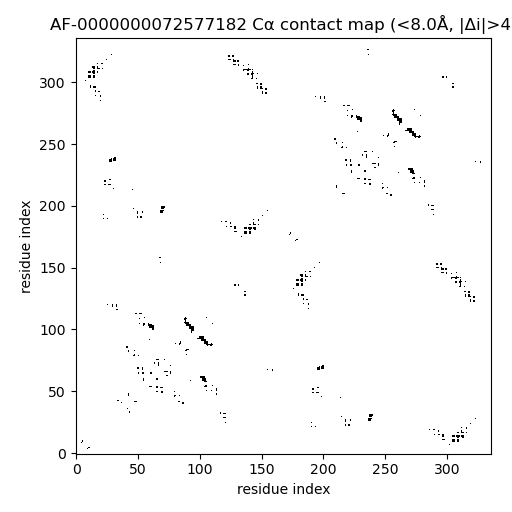.344 -14.18 1 95.31 89 PHE A O 1
ATOM 676 N N . LEU A 1 90 ? -11.648 -13.43 -13.68 1 96.69 90 LEU A N 1
ATOM 677 C CA . LEU A 1 90 ? -10.977 -14.617 -13.164 1 96.69 90 LEU A CA 1
ATOM 678 C C . LEU A 1 90 ? -11.594 -15.883 -13.75 1 96.69 90 LEU A C 1
ATOM 680 O O . LEU A 1 90 ? -12.805 -15.953 -13.961 1 96.69 90 LEU A O 1
ATOM 684 N N . GLU A 1 91 ? -10.859 -16.875 -13.977 1 97.31 91 GLU A N 1
ATOM 685 C CA . GLU A 1 91 ? -11.352 -18.188 -14.391 1 97.31 91 GLU A CA 1
ATOM 686 C C . GLU A 1 91 ? -10.734 -19.297 -13.539 1 97.31 91 GLU A C 1
ATOM 688 O O . GLU A 1 91 ? -9.609 -19.156 -13.062 1 97.31 91 GLU A O 1
ATOM 693 N N . ARG A 1 92 ? -11.508 -20.281 -13.359 1 95.12 92 ARG A N 1
ATOM 694 C CA . ARG A 1 92 ? -11.094 -21.484 -12.641 1 95.12 92 ARG A CA 1
ATOM 695 C C . ARG A 1 92 ? -10.805 -22.625 -13.609 1 95.12 92 ARG A C 1
ATOM 697 O O . ARG A 1 92 ? -11.578 -22.875 -14.539 1 95.12 92 ARG A O 1
ATOM 704 N N . LEU A 1 93 ? -9.656 -23.172 -13.445 1 92.06 93 LEU A N 1
ATOM 705 C CA . LEU A 1 93 ? -9.25 -24.281 -14.297 1 92.06 93 LEU A CA 1
ATOM 706 C C . LEU A 1 93 ? -9.008 -25.531 -13.461 1 92.06 93 LEU A C 1
ATOM 708 O O . LEU A 1 93 ? -8.445 -25.453 -12.367 1 92.06 93 LEU A O 1
ATOM 712 N N . PRO A 1 94 ? -9.484 -26.703 -13.93 1 87 94 PRO A N 1
ATOM 713 C CA . PRO A 1 94 ? -9.125 -27.938 -13.242 1 87 94 PRO A CA 1
ATOM 714 C C . PRO A 1 94 ? -7.629 -28.25 -13.32 1 87 94 PRO A C 1
ATOM 716 O O . PRO A 1 94 ? -6.973 -27.891 -14.297 1 87 94 PRO A O 1
ATOM 719 N N . CYS A 1 95 ? -7.043 -28.719 -12.25 1 82 95 CYS A N 1
ATOM 720 C CA . CYS A 1 95 ? -5.637 -29.125 -12.266 1 82 95 CYS A CA 1
ATOM 721 C C . CYS A 1 95 ? -5.469 -30.5 -12.867 1 82 95 CYS A C 1
ATOM 723 O O . CYS A 1 95 ? -6.109 -31.469 -12.43 1 82 95 CYS A O 1
ATOM 725 N N . PRO A 1 96 ? -4.785 -30.547 -13.93 1 74.19 96 PRO A N 1
ATOM 726 C CA . PRO A 1 96 ? -4.641 -31.828 -14.617 1 74.19 96 PRO A CA 1
ATOM 727 C C . PRO A 1 96 ? -4.078 -32.938 -13.719 1 74.19 96 PRO A C 1
ATOM 729 O O . PRO A 1 96 ? -4.418 -34.094 -13.891 1 74.19 96 PRO A O 1
ATOM 732 N N . ASP A 1 97 ? -3.242 -32.5 -12.844 1 76.25 97 ASP A N 1
ATOM 733 C CA . ASP A 1 97 ? -2.512 -33.5 -12.062 1 76.25 97 ASP A CA 1
ATOM 734 C C . ASP A 1 97 ? -3.275 -33.844 -10.789 1 76.25 97 ASP A C 1
ATOM 736 O O . ASP A 1 97 ? -2.936 -34.844 -10.117 1 76.25 97 ASP A O 1
ATOM 740 N N . ASN A 1 98 ? -4.176 -33.062 -10.383 1 72.5 98 ASN A N 1
ATOM 741 C CA . ASN A 1 98 ? -4.957 -33.281 -9.164 1 72.5 98 ASN A CA 1
ATOM 742 C C . ASN A 1 98 ? -6.391 -32.781 -9.336 1 72.5 98 ASN A C 1
ATOM 744 O O . ASN A 1 98 ? -6.668 -31.594 -9.164 1 72.5 98 ASN A O 1
ATOM 748 N N . GLY A 1 99 ? -7.254 -33.656 -9.758 1 68.69 99 GLY A N 1
ATOM 749 C CA . GLY A 1 99 ? -8.625 -33.344 -10.125 1 68.69 99 GLY A CA 1
ATOM 750 C C . GLY A 1 99 ? -9.367 -32.562 -9.047 1 68.69 99 GLY A C 1
ATOM 751 O O . GLY A 1 99 ? -10.312 -31.828 -9.344 1 68.69 99 GLY A O 1
ATOM 752 N N . ARG A 1 100 ? -8.906 -32.594 -7.848 1 77.62 100 ARG A N 1
ATOM 753 C CA . ARG A 1 100 ? -9.641 -31.953 -6.758 1 77.62 100 ARG A CA 1
ATOM 754 C C . ARG A 1 100 ? -9.141 -30.531 -6.527 1 77.62 100 ARG A C 1
ATOM 756 O O . ARG A 1 100 ? -9.805 -29.734 -5.852 1 77.62 100 ARG A O 1
ATOM 763 N N . GLU A 1 101 ? -8.047 -30.25 -7.191 1 85.25 101 GLU A N 1
ATOM 764 C CA . GLU A 1 101 ? -7.523 -28.906 -6.965 1 85.25 101 GLU A CA 1
ATOM 765 C C . GLU A 1 101 ? -7.938 -27.953 -8.086 1 85.25 101 GLU A C 1
ATOM 767 O O . GLU A 1 101 ? -8.117 -28.375 -9.227 1 85.25 101 GLU A O 1
ATOM 772 N N . ILE A 1 102 ? -8.242 -26.812 -7.691 1 90.81 102 ILE A N 1
ATOM 773 C CA . ILE A 1 102 ? -8.641 -25.766 -8.633 1 90.81 102 ILE A CA 1
ATOM 774 C C . ILE A 1 102 ? -7.504 -24.766 -8.812 1 90.81 102 ILE A C 1
ATOM 776 O O . ILE A 1 102 ? -6.879 -24.344 -7.836 1 90.81 102 ILE A O 1
ATOM 780 N N . ALA A 1 103 ? -7.219 -24.594 -10.094 1 94.38 103 ALA A N 1
ATOM 781 C CA . ALA A 1 103 ? -6.25 -23.562 -10.43 1 94.38 103 ALA A CA 1
ATOM 782 C C . ALA A 1 103 ? -6.953 -22.266 -10.844 1 94.38 103 ALA A C 1
ATOM 784 O O . ALA A 1 103 ? -8.07 -22.297 -11.375 1 94.38 103 ALA A O 1
ATOM 785 N N . LEU A 1 104 ? -6.293 -21.156 -10.562 1 96.69 104 LEU A N 1
ATOM 786 C CA . LEU A 1 104 ? -6.867 -19.844 -10.852 1 96.69 104 LEU A CA 1
ATOM 787 C C . LEU A 1 104 ? -6.016 -19.094 -11.867 1 96.69 104 LEU A C 1
ATOM 789 O O . LEU A 1 104 ? -4.785 -19.141 -11.805 1 96.69 104 LEU A O 1
ATOM 793 N N . ARG A 1 105 ? -6.719 -18.375 -12.766 1 97.31 105 ARG A N 1
ATOM 794 C CA . ARG A 1 105 ? -6.062 -17.516 -13.75 1 97.31 105 ARG A CA 1
ATOM 795 C C . ARG A 1 105 ? -6.871 -16.25 -14.008 1 97.31 105 ARG A C 1
ATOM 797 O O . ARG A 1 105 ? -8.102 -16.297 -14.07 1 97.31 105 ARG A O 1
ATOM 804 N N . LEU A 1 106 ? -6.125 -15.148 -14.148 1 97.25 106 LEU A N 1
ATOM 805 C CA . LEU A 1 106 ? -6.836 -13.961 -14.609 1 97.25 106 LEU A CA 1
ATOM 806 C C . LEU A 1 106 ? -7.18 -14.078 -16.094 1 97.25 106 LEU A C 1
ATOM 808 O O . LEU A 1 106 ? -6.375 -14.578 -16.875 1 97.25 106 LEU A O 1
ATOM 812 N N . THR A 1 107 ? -8.375 -13.656 -16.438 1 97.38 107 THR A N 1
ATOM 813 C CA . THR A 1 107 ? -8.719 -13.523 -17.844 1 97.38 107 THR A CA 1
ATOM 814 C C . THR A 1 107 ? -7.961 -12.359 -18.469 1 97.38 107 THR A C 1
ATOM 816 O O . THR A 1 107 ? -7.277 -11.609 -17.781 1 97.38 107 THR A O 1
ATOM 819 N N . HIS A 1 108 ? -8.109 -12.273 -19.828 1 97.06 108 HIS A N 1
ATOM 820 C CA . HIS A 1 108 ? -7.523 -11.133 -20.516 1 97.06 108 HIS A CA 1
ATOM 821 C C . HIS A 1 108 ? -8.078 -9.82 -19.969 1 97.06 108 HIS A C 1
ATOM 823 O O . HIS A 1 108 ? -7.316 -8.875 -19.734 1 97.06 108 HIS A O 1
ATOM 829 N N . THR A 1 109 ? -9.383 -9.805 -19.688 1 95.31 109 THR A N 1
ATOM 830 C CA . THR A 1 109 ? -10.039 -8.617 -19.156 1 95.31 109 THR A CA 1
ATOM 831 C C . THR A 1 109 ? -9.539 -8.305 -17.75 1 95.31 109 THR A C 1
ATOM 833 O O . THR A 1 109 ? -9.312 -7.145 -17.406 1 95.31 109 THR A O 1
ATOM 836 N N . GLY A 1 110 ? -9.32 -9.344 -16.969 1 94.31 110 GLY A N 1
ATOM 837 C CA . GLY A 1 110 ? -8.781 -9.172 -15.625 1 94.31 110 GLY A CA 1
ATOM 838 C C . GLY A 1 110 ? -7.367 -8.617 -15.617 1 94.31 110 GLY A C 1
ATOM 839 O O . GLY A 1 110 ? -7.047 -7.738 -14.82 1 94.31 110 GLY A O 1
ATOM 840 N N . LYS A 1 111 ? -6.566 -9.094 -16.547 1 95.81 111 LYS A N 1
ATOM 841 C CA . LYS A 1 111 ? -5.188 -8.625 -16.672 1 95.81 111 LYS A CA 1
ATOM 842 C C . LYS A 1 111 ? -5.145 -7.172 -17.125 1 95.81 111 LYS A C 1
ATOM 844 O O . LYS A 1 111 ? -4.336 -6.383 -16.641 1 95.81 111 LYS A O 1
ATOM 849 N N . LYS A 1 112 ? -5.984 -6.867 -18.031 1 94 112 LYS A N 1
ATOM 850 C CA . LYS A 1 112 ? -6.043 -5.496 -18.531 1 94 112 LYS A CA 1
ATOM 851 C C . LYS A 1 112 ? -6.461 -4.527 -17.422 1 94 112 LYS A C 1
ATOM 853 O O . LYS A 1 112 ? -5.91 -3.432 -17.312 1 94 112 LYS A O 1
ATOM 858 N N . HIS A 1 113 ? -7.434 -4.953 -16.641 1 89.31 113 HIS A N 1
ATOM 859 C CA . HIS A 1 113 ? -7.875 -4.129 -15.523 1 89.31 113 HIS A CA 1
ATOM 860 C C . HIS A 1 113 ? -6.742 -3.9 -14.531 1 89.31 113 HIS A C 1
ATOM 862 O O . HIS A 1 113 ? -6.5 -2.768 -14.109 1 89.31 113 HIS A O 1
ATOM 868 N N . LEU A 1 114 ? -6.039 -4.957 -14.188 1 90.12 114 LEU A N 1
ATOM 869 C CA . LEU A 1 114 ? -4.926 -4.867 -13.258 1 90.12 114 LEU A CA 1
ATOM 870 C C . LEU A 1 114 ? -3.82 -3.975 -13.812 1 90.12 114 LEU A C 1
ATOM 872 O O . LEU A 1 114 ? -3.23 -3.182 -13.07 1 90.12 114 LEU A O 1
ATOM 876 N N . GLN A 1 115 ? -3.562 -4.078 -15.094 1 91.44 115 GLN A N 1
ATOM 877 C CA . GLN A 1 115 ? -2.543 -3.258 -15.742 1 91.44 115 GLN A CA 1
ATOM 878 C C . GLN A 1 115 ? -2.91 -1.777 -15.688 1 91.44 115 GLN A C 1
ATOM 880 O O . GLN A 1 115 ? -2.043 -0.924 -15.492 1 91.44 115 GLN A O 1
ATOM 885 N N . ARG A 1 116 ? -4.141 -1.49 -15.867 1 86.44 116 ARG A N 1
ATOM 886 C CA . ARG A 1 116 ? -4.602 -0.108 -15.789 1 86.44 116 ARG A CA 1
ATOM 887 C C . ARG A 1 116 ? -4.379 0.462 -14.391 1 86.44 116 ARG A C 1
ATOM 889 O O . ARG A 1 116 ? -3.941 1.604 -14.242 1 86.44 116 ARG A O 1
ATOM 896 N N . ILE A 1 117 ? -4.695 -0.363 -13.383 1 83.69 117 ILE A N 1
ATOM 897 C CA . ILE A 1 117 ? -4.5 0.055 -12 1 83.69 117 ILE A CA 1
ATOM 898 C C . ILE A 1 117 ? -3.016 0.31 -11.742 1 83.69 117 ILE A C 1
ATOM 900 O O . ILE A 1 117 ? -2.648 1.321 -11.141 1 83.69 117 ILE A O 1
ATOM 904 N N . ARG A 1 118 ? -2.141 -0.551 -12.227 1 87.38 118 ARG A N 1
ATOM 905 C CA . ARG A 1 118 ? -0.698 -0.426 -12.055 1 87.38 118 ARG A CA 1
ATOM 906 C C . ARG A 1 118 ? -0.167 0.815 -12.766 1 87.38 118 ARG A C 1
ATOM 908 O O . ARG A 1 118 ? 0.71 1.507 -12.242 1 87.38 118 ARG A O 1
ATOM 915 N N . GLU A 1 119 ? -0.69 1.087 -13.922 1 86.75 119 GLU A N 1
ATOM 916 C CA . GLU A 1 119 ? -0.252 2.246 -14.688 1 86.75 119 GLU A CA 1
ATOM 917 C C . GLU A 1 119 ? -0.576 3.549 -13.961 1 86.75 119 GLU A C 1
ATOM 919 O O . GLU A 1 119 ? 0.212 4.496 -13.992 1 86.75 119 GLU A O 1
ATOM 924 N N . GLN A 1 120 ? -1.719 3.562 -13.391 1 79.62 120 GLN A N 1
ATOM 925 C CA . GLN A 1 120 ? -2.107 4.754 -12.641 1 79.62 120 GLN A CA 1
ATOM 926 C C . GLN A 1 120 ? -1.191 4.969 -11.445 1 79.62 120 GLN A C 1
ATOM 928 O O . GLN A 1 120 ? -0.767 6.094 -11.172 1 79.62 120 GLN A O 1
ATOM 933 N N . ARG A 1 121 ? -0.915 3.912 -10.703 1 79.19 121 ARG A N 1
ATOM 934 C CA . ARG A 1 121 ? 0.03 3.975 -9.586 1 79.19 121 ARG A CA 1
ATOM 935 C C . ARG A 1 121 ? 1.408 4.418 -10.07 1 79.19 121 ARG A C 1
ATOM 937 O O . ARG A 1 121 ? 2.045 5.27 -9.438 1 79.19 121 ARG A O 1
ATOM 944 N N . ASP A 1 122 ? 1.854 3.887 -11.18 1 84.81 122 ASP A N 1
ATOM 945 C CA . ASP A 1 122 ? 3.203 4.109 -11.688 1 84.81 122 ASP A CA 1
ATOM 946 C C . ASP A 1 122 ? 3.383 5.551 -12.156 1 84.81 122 ASP A C 1
ATOM 948 O O . ASP A 1 122 ? 4.496 6.078 -12.148 1 84.81 122 ASP A O 1
ATOM 952 N N . THR A 1 123 ? 2.281 6.145 -12.57 1 83 123 THR A N 1
ATOM 953 C CA . THR A 1 123 ? 2.371 7.527 -13.031 1 83 123 THR A CA 1
ATOM 954 C C . THR A 1 123 ? 2.875 8.438 -11.914 1 83 123 THR A C 1
ATOM 956 O O . THR A 1 123 ? 3.734 9.289 -12.141 1 83 123 THR A O 1
ATOM 959 N N . MET A 1 124 ? 2.432 8.234 -10.695 1 79.12 124 MET A N 1
ATOM 960 C CA . MET A 1 124 ? 2.861 9.016 -9.539 1 79.12 124 MET A CA 1
ATOM 961 C C . MET A 1 124 ? 4.32 8.727 -9.195 1 79.12 124 MET A C 1
ATOM 963 O O . MET A 1 124 ? 5.078 9.641 -8.883 1 79.12 124 MET A O 1
ATOM 967 N N . LEU A 1 125 ? 4.668 7.426 -9.273 1 88 125 LEU A N 1
ATOM 968 C CA . LEU A 1 125 ? 6.039 7.02 -8.984 1 88 125 LEU A CA 1
ATOM 969 C C . LEU A 1 125 ? 7 7.586 -10.023 1 88 125 LEU A C 1
ATOM 971 O O . LEU A 1 125 ? 8.102 8.016 -9.688 1 88 125 LEU A O 1
ATOM 975 N N . HIS A 1 126 ? 6.504 7.582 -11.266 1 89.94 126 HIS A N 1
ATOM 976 C CA . HIS A 1 126 ? 7.328 8.125 -12.336 1 89.94 126 HIS A CA 1
ATOM 977 C C . HIS A 1 126 ? 7.672 9.586 -12.086 1 89.94 126 HIS A C 1
ATOM 979 O O . HIS A 1 126 ? 8.836 9.977 -12.172 1 89.94 126 HIS A O 1
ATOM 985 N N . GLN A 1 127 ? 6.703 10.352 -11.734 1 88.25 127 GLN A N 1
ATOM 986 C CA . GLN A 1 127 ? 6.902 11.773 -11.492 1 88.25 127 GLN A CA 1
ATOM 987 C C . GLN A 1 127 ? 7.848 12.008 -10.32 1 88.25 127 GLN A C 1
ATOM 989 O O . GLN A 1 127 ? 8.75 12.844 -10.398 1 88.25 127 GLN A O 1
ATOM 994 N N . ALA A 1 128 ? 7.66 11.281 -9.258 1 89.94 128 ALA A N 1
ATOM 995 C CA . ALA A 1 128 ? 8.477 11.43 -8.055 1 89.94 128 ALA A CA 1
ATOM 996 C C . ALA A 1 128 ? 9.922 11.016 -8.32 1 89.94 128 ALA A C 1
ATOM 998 O O . ALA A 1 128 ? 10.859 11.734 -7.949 1 89.94 128 ALA A O 1
ATOM 999 N N . ILE A 1 129 ? 10.125 9.891 -9.023 1 93.94 129 ILE A N 1
ATOM 1000 C CA . ILE A 1 129 ? 11.461 9.344 -9.242 1 93.94 129 ILE A CA 1
ATOM 1001 C C . ILE A 1 129 ? 12.219 10.211 -10.242 1 93.94 129 ILE A C 1
ATOM 1003 O O . ILE A 1 129 ? 1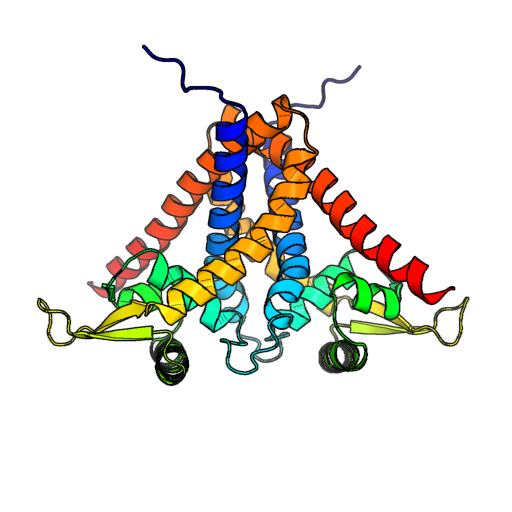3.43 10.414 -10.117 1 93.94 129 ILE A O 1
ATOM 1007 N N . ASP A 1 130 ? 11.469 10.758 -11.211 1 92.06 130 ASP A N 1
ATOM 1008 C CA . ASP A 1 130 ? 12.078 11.648 -12.195 1 92.06 130 ASP A CA 1
ATOM 1009 C C . ASP A 1 130 ? 12.641 12.898 -11.531 1 92.06 130 ASP A C 1
ATOM 1011 O O . ASP A 1 130 ? 13.602 13.492 -12.023 1 92.06 130 ASP A O 1
ATOM 1015 N N . GLY A 1 131 ? 12.078 13.32 -10.414 1 92.44 131 GLY A N 1
ATOM 1016 C CA . GLY A 1 131 ? 12.516 14.508 -9.703 1 92.44 131 GLY A CA 1
ATOM 1017 C C . GLY A 1 131 ? 13.719 14.25 -8.805 1 92.44 131 GLY A C 1
ATOM 1018 O O . GLY A 1 131 ? 14.297 15.188 -8.258 1 92.44 131 GLY A O 1
ATOM 1019 N N . MET A 1 132 ? 14.141 13.039 -8.703 1 93.81 132 MET A N 1
ATOM 1020 C CA . MET A 1 132 ? 15.258 12.68 -7.824 1 93.81 132 MET A CA 1
ATOM 1021 C C . MET A 1 132 ? 16.594 12.875 -8.531 1 93.81 132 MET A C 1
ATOM 1023 O O . MET A 1 132 ? 16.703 12.609 -9.734 1 93.81 132 MET A O 1
ATOM 1027 N N . PRO A 1 133 ? 17.625 13.25 -7.832 1 93.5 133 PRO A N 1
ATOM 1028 C CA . PRO A 1 133 ? 18.984 13.234 -8.398 1 93.5 133 PRO A CA 1
ATOM 1029 C C . PRO A 1 133 ? 19.438 11.844 -8.828 1 93.5 133 PRO A C 1
ATOM 1031 O O . PRO A 1 133 ? 19.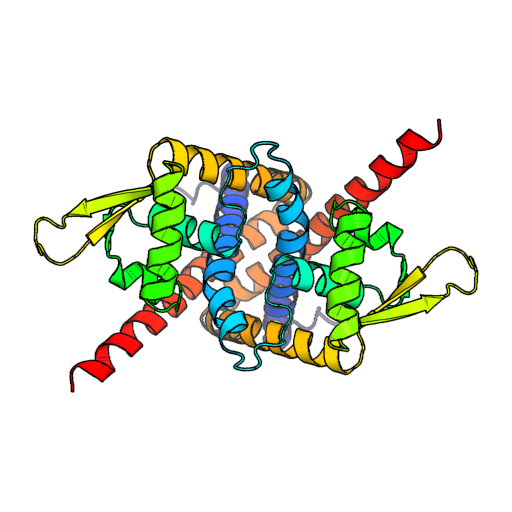078 10.852 -8.18 1 93.5 133 PRO A O 1
ATOM 1034 N N . PRO A 1 134 ? 20.203 11.711 -9.867 1 92.62 134 PRO A N 1
ATOM 1035 C CA . PRO A 1 134 ? 20.609 10.414 -10.406 1 92.62 134 PRO A CA 1
ATOM 1036 C C . PRO A 1 134 ? 21.234 9.5 -9.352 1 92.62 134 PRO A C 1
ATOM 1038 O O . PRO A 1 134 ? 20.969 8.297 -9.328 1 92.62 134 PRO A O 1
ATOM 1041 N N . ALA A 1 135 ? 22.031 10.102 -8.43 1 93.88 135 ALA A N 1
ATOM 1042 C CA . ALA A 1 135 ? 22.688 9.297 -7.406 1 93.88 135 ALA A CA 1
ATOM 1043 C C . ALA A 1 135 ? 21.656 8.688 -6.449 1 93.88 135 ALA A C 1
ATOM 1045 O O . ALA A 1 135 ? 21.797 7.535 -6.039 1 93.88 135 ALA A O 1
ATOM 1046 N N . GLN A 1 136 ? 20.641 9.438 -6.156 1 94.62 136 GLN A N 1
ATOM 1047 C CA . GLN A 1 136 ? 19.594 8.961 -5.246 1 94.62 136 GLN A CA 1
ATOM 1048 C C . GLN A 1 136 ? 18.688 7.949 -5.934 1 94.62 136 GLN A C 1
ATOM 1050 O O . GLN A 1 136 ? 18.203 7.016 -5.297 1 94.62 136 GLN A O 1
ATOM 1055 N N . ARG A 1 137 ? 18.531 8.109 -7.227 1 94.31 137 ARG A N 1
ATOM 1056 C CA . ARG A 1 137 ? 17.766 7.141 -8 1 94.31 137 ARG A CA 1
ATOM 1057 C C . ARG A 1 137 ? 18.453 5.781 -8.023 1 94.31 137 ARG A C 1
ATOM 1059 O O . ARG A 1 137 ? 17.812 4.746 -7.871 1 94.31 137 ARG A O 1
ATOM 1066 N N . ARG A 1 138 ? 19.703 5.844 -8.211 1 94.75 138 ARG A N 1
ATOM 1067 C CA . ARG A 1 138 ? 20.484 4.605 -8.219 1 94.75 138 ARG A CA 1
ATOM 1068 C C . ARG A 1 138 ? 20.438 3.926 -6.852 1 94.75 138 ARG A C 1
ATOM 1070 O O . ARG A 1 138 ? 20.297 2.703 -6.766 1 94.75 138 ARG A O 1
ATOM 1077 N N . ALA A 1 139 ? 20.578 4.758 -5.82 1 95.25 139 ALA A N 1
ATOM 1078 C CA . ALA A 1 139 ? 20.484 4.219 -4.465 1 95.25 139 ALA A CA 1
ATOM 1079 C C . ALA A 1 139 ? 19.109 3.572 -4.234 1 95.25 139 ALA A C 1
ATOM 1081 O O . ALA A 1 139 ? 19.031 2.477 -3.678 1 95.25 139 ALA A O 1
ATOM 1082 N N . LEU A 1 140 ? 18.078 4.234 -4.75 1 95.69 140 LEU A N 1
ATOM 1083 C CA . LEU A 1 140 ? 16.719 3.727 -4.609 1 95.69 140 LEU A CA 1
ATOM 1084 C C . LEU A 1 140 ? 16.562 2.391 -5.328 1 95.69 140 LEU A C 1
ATOM 1086 O O . LEU A 1 140 ? 16.047 1.429 -4.754 1 95.69 140 LEU A O 1
ATOM 1090 N N . ALA A 1 141 ? 17.031 2.357 -6.547 1 94.75 141 ALA A N 1
ATOM 1091 C CA . ALA A 1 141 ? 16.922 1.141 -7.344 1 94.75 141 ALA A CA 1
ATOM 1092 C C . ALA A 1 141 ? 17.641 -0.027 -6.672 1 94.75 141 ALA A C 1
ATOM 1094 O O . ALA A 1 141 ? 17.078 -1.117 -6.539 1 94.75 141 ALA A O 1
ATOM 1095 N N . THR A 1 142 ? 18.812 0.249 -6.191 1 94.25 142 THR A N 1
ATOM 1096 C CA . THR A 1 142 ? 19.609 -0.773 -5.527 1 94.25 142 THR A CA 1
ATOM 1097 C C . THR A 1 142 ? 18.938 -1.229 -4.234 1 94.25 142 THR A C 1
ATOM 1099 O O . THR A 1 142 ? 18.812 -2.43 -3.979 1 94.25 142 THR A O 1
ATOM 1102 N N . GLY A 1 143 ? 18.547 -0.282 -3.451 1 95 143 GLY A N 1
ATOM 1103 C CA . GLY A 1 143 ? 17.906 -0.585 -2.178 1 95 143 GLY A CA 1
ATOM 1104 C C . GLY A 1 143 ? 16.594 -1.333 -2.33 1 95 143 GLY A C 1
ATOM 1105 O O . GLY A 1 143 ? 16.328 -2.285 -1.594 1 95 143 GLY A O 1
ATOM 1106 N N . LEU A 1 144 ? 15.781 -0.92 -3.289 1 94.94 144 LEU A N 1
ATOM 1107 C CA . LEU A 1 144 ? 14.477 -1.539 -3.498 1 94.94 144 LEU A CA 1
ATOM 1108 C C . LEU A 1 144 ? 14.633 -2.961 -4.027 1 94.94 144 LEU A C 1
ATOM 1110 O O . LEU A 1 144 ? 13.875 -3.857 -3.639 1 94.94 144 LEU A O 1
ATOM 1114 N N . ALA A 1 145 ? 15.586 -3.15 -4.949 1 92.81 145 ALA A N 1
ATOM 1115 C CA . ALA A 1 145 ? 15.828 -4.496 -5.469 1 92.81 145 ALA A CA 1
ATOM 1116 C C . ALA A 1 145 ? 16.219 -5.457 -4.348 1 92.81 145 ALA A C 1
ATOM 1118 O O . ALA A 1 145 ? 15.719 -6.582 -4.289 1 92.81 145 ALA A O 1
ATOM 1119 N N . ALA A 1 146 ? 17.062 -4.992 -3.492 1 94 146 ALA A N 1
ATOM 1120 C CA . ALA A 1 146 ? 17.484 -5.805 -2.354 1 94 146 ALA A CA 1
ATOM 1121 C C . ALA A 1 146 ? 16.312 -6.066 -1.403 1 94 146 ALA A C 1
ATOM 1123 O O . ALA A 1 146 ? 16.156 -7.184 -0.909 1 94 146 ALA A O 1
ATOM 1124 N N . LEU A 1 147 ? 15.516 -5.047 -1.116 1 93.75 147 LEU A N 1
ATOM 1125 C CA . LEU A 1 147 ? 14.352 -5.195 -0.241 1 93.75 147 LEU A CA 1
ATOM 1126 C C . LEU A 1 147 ? 13.359 -6.195 -0.818 1 93.75 147 LEU A C 1
ATOM 1128 O O . LEU A 1 147 ? 12.812 -7.023 -0.089 1 93.75 147 LEU A O 1
ATOM 1132 N N . GLN A 1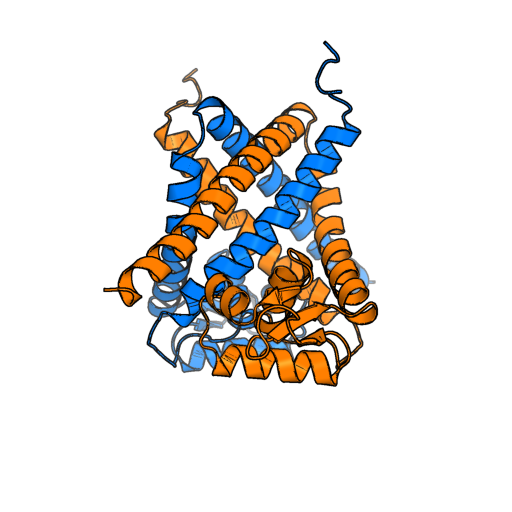 148 ? 13.125 -6.074 -2.098 1 90.62 148 GLN A N 1
ATOM 1133 C CA . GLN A 1 148 ? 12.211 -6.992 -2.768 1 90.62 148 GLN A CA 1
ATOM 1134 C C . GLN A 1 148 ? 12.656 -8.445 -2.588 1 90.62 148 GLN A C 1
ATOM 1136 O O . GLN A 1 148 ? 11.836 -9.32 -2.303 1 90.62 148 GLN A O 1
ATOM 1141 N N . THR A 1 149 ? 13.938 -8.695 -2.764 1 90.94 149 THR A N 1
ATOM 1142 C CA . THR A 1 149 ? 14.492 -10.031 -2.596 1 90.94 149 THR A CA 1
ATOM 1143 C C . THR A 1 149 ? 14.258 -10.539 -1.177 1 90.94 149 THR A C 1
ATOM 1145 O O . THR A 1 149 ? 13.828 -11.68 -0.983 1 90.94 149 THR A O 1
ATOM 1148 N N . GLN A 1 150 ? 14.508 -9.695 -0.193 1 91 150 GLN A N 1
ATOM 1149 C CA . GLN A 1 150 ? 14.359 -10.078 1.206 1 91 150 GLN A CA 1
ATOM 1150 C C . GLN A 1 150 ? 12.898 -10.32 1.562 1 91 150 GLN A C 1
ATOM 1152 O O . GLN A 1 150 ? 12.578 -11.242 2.312 1 91 150 GLN A O 1
ATOM 1157 N N . LEU A 1 151 ? 11.953 -9.477 1.037 1 87.5 151 LEU A N 1
ATOM 1158 C CA . LEU A 1 151 ? 10.523 -9.617 1.321 1 87.5 151 LEU A CA 1
ATOM 1159 C C . LEU A 1 151 ? 9.984 -10.922 0.736 1 87.5 151 LEU A C 1
ATOM 1161 O O . LEU A 1 151 ? 9.148 -11.586 1.354 1 87.5 151 LEU A O 1
ATOM 1165 N N . ASN A 1 152 ? 10.461 -11.258 -0.45 1 83.81 152 ASN A N 1
ATOM 1166 C CA . ASN A 1 152 ? 10.07 -12.523 -1.058 1 83.81 152 ASN A CA 1
ATOM 1167 C C . ASN A 1 152 ? 10.531 -13.711 -0.217 1 83.81 152 ASN A C 1
ATOM 1169 O O . ASN A 1 152 ? 9.812 -14.711 -0.096 1 83.81 152 ASN A O 1
ATOM 1173 N N . ALA A 1 153 ? 11.672 -13.594 0.354 1 83.62 153 ALA A N 1
ATOM 1174 C CA . ALA A 1 153 ? 12.203 -14.656 1.206 1 83.62 153 ALA A CA 1
ATOM 1175 C C . ALA A 1 153 ? 11.383 -14.797 2.482 1 83.62 153 ALA A C 1
ATOM 1177 O O . ALA A 1 153 ? 11.078 -15.914 2.91 1 83.62 153 ALA A O 1
ATOM 1178 N N . VAL A 1 154 ? 11.008 -13.672 3.053 1 78.62 154 VAL A N 1
ATOM 1179 C CA . VAL A 1 154 ? 10.227 -13.672 4.285 1 78.62 154 VAL A CA 1
ATOM 1180 C C . VAL A 1 154 ? 8.828 -14.219 4.012 1 78.62 154 VAL A C 1
ATOM 1182 O O . VAL A 1 154 ? 8.289 -14.992 4.812 1 78.62 154 VAL A O 1
ATOM 1185 N N . HIS A 1 155 ? 8.219 -13.742 2.906 1 74.69 155 HIS A N 1
ATOM 1186 C CA . HIS A 1 155 ? 6.875 -14.156 2.512 1 74.69 155 HIS A CA 1
ATOM 1187 C C . HIS A 1 155 ? 6.824 -15.648 2.197 1 74.69 155 HIS A C 1
ATOM 1189 O O . HIS A 1 155 ? 5.859 -16.328 2.553 1 74.69 155 HIS A O 1
ATOM 1195 N N . GLY A 1 156 ? 7.863 -16.109 1.459 1 68.25 156 GLY A N 1
ATOM 1196 C CA . GLY A 1 156 ? 7.957 -17.531 1.153 1 68.25 156 GLY A CA 1
ATOM 1197 C C . GLY A 1 156 ? 8.125 -18.391 2.387 1 68.25 156 GLY A C 1
ATOM 1198 O O . GLY A 1 156 ? 7.648 -19.531 2.426 1 68.25 156 GLY A O 1
ATOM 1199 N N . GLU A 1 157 ? 8.898 -17.953 3.359 1 61.31 157 GLU A N 1
ATOM 1200 C CA . GLU A 1 157 ? 9.156 -18.703 4.59 1 61.31 157 GLU A CA 1
ATOM 1201 C C . GLU A 1 157 ? 7.891 -18.812 5.438 1 61.31 157 GLU A C 1
ATOM 1203 O O . GLU A 1 157 ? 7.68 -19.812 6.117 1 61.31 157 GLU A O 1
ATOM 1208 N N . ARG A 1 158 ? 7.16 -17.75 5.559 1 57.34 158 ARG A N 1
ATOM 1209 C CA . ARG A 1 158 ? 5.914 -17.812 6.32 1 57.34 158 ARG A CA 1
ATOM 1210 C C . ARG A 1 158 ? 4.977 -18.875 5.754 1 57.34 158 ARG A C 1
ATOM 1212 O O . ARG A 1 158 ? 4.164 -19.438 6.48 1 57.34 158 ARG A O 1
ATOM 1219 N N . HIS A 1 159 ? 5.168 -19.078 4.516 1 57.31 159 HIS A N 1
ATOM 1220 C CA . HIS A 1 159 ? 4.316 -20.047 3.84 1 57.31 159 HIS A CA 1
ATOM 1221 C C . HIS A 1 159 ? 4.855 -21.469 4.012 1 57.31 159 HIS A C 1
ATOM 1223 O O . HIS A 1 159 ? 4.094 -22.438 3.98 1 57.31 159 HIS A O 1
ATOM 1229 N N . HIS A 1 160 ? 6.16 -21.625 4.109 1 50 160 HIS A N 1
ATOM 1230 C CA . HIS A 1 160 ? 6.699 -22.969 4.324 1 50 160 HIS A CA 1
ATOM 1231 C C . HIS A 1 160 ? 6.457 -23.438 5.754 1 50 160 HIS A C 1
ATOM 1233 O O . HIS A 1 160 ? 6.305 -24.641 6 1 50 160 HIS A O 1
ATOM 1239 N N . THR A 1 161 ? 6.492 -22.609 6.672 1 46 161 THR A N 1
ATOM 1240 C CA . THR A 1 161 ? 6.375 -23.078 8.047 1 46 161 THR A CA 1
ATOM 1241 C C . THR A 1 161 ? 4.941 -23.516 8.352 1 46 161 THR A C 1
ATOM 1243 O O . THR A 1 161 ? 4.715 -24.312 9.25 1 46 161 THR A O 1
ATOM 1246 N N . SER A 1 162 ? 4 -22.844 7.848 1 46.19 162 SER A N 1
ATOM 1247 C CA . SER A 1 162 ? 2.654 -23.266 8.203 1 46.19 162 SER A CA 1
ATOM 1248 C C . SER A 1 162 ? 2.348 -24.656 7.637 1 46.19 162 SER A C 1
ATOM 1250 O O . SER A 1 162 ? 1.465 -25.359 8.141 1 46.19 162 SER A O 1
ATOM 1252 N N . GLY A 1 163 ? 3.021 -25.016 6.617 1 41.12 163 GLY A N 1
ATOM 1253 C CA . GLY A 1 163 ? 2.768 -26.328 6.047 1 41.12 163 GLY A CA 1
ATOM 1254 C C . GLY A 1 163 ? 3.324 -27.453 6.887 1 41.12 163 GLY A C 1
ATOM 1255 O O . GLY A 1 163 ? 2.979 -28.625 6.676 1 41.12 163 GLY A O 1
ATOM 1256 N N . SER A 1 164 ? 4.398 -27.281 7.598 1 43.66 164 SER A N 1
ATOM 1257 C CA . SER A 1 164 ? 5.027 -28.438 8.25 1 43.66 164 SER A CA 1
ATOM 1258 C C . SER A 1 164 ? 4.246 -28.859 9.492 1 43.66 164 SER A C 1
ATOM 1260 O O . SER A 1 164 ? 4.457 -29.953 10.016 1 43.66 164 SER A O 1
ATOM 1262 N N . HIS A 1 165 ? 3.496 -27.969 10.117 1 44.09 165 HIS A N 1
ATOM 1263 C CA . HIS A 1 165 ? 2.98 -28.438 11.398 1 44.09 165 HIS A CA 1
ATOM 1264 C C . HIS A 1 165 ? 1.812 -29.391 11.211 1 44.09 165 HIS A C 1
ATOM 1266 O O . HIS A 1 165 ? 1.361 -30.031 12.172 1 44.09 165 HIS A O 1
ATOM 1272 N N . SER A 1 166 ? 1.153 -29.281 10.078 1 38.78 166 SER A N 1
ATOM 1273 C CA . SER A 1 166 ? -0.011 -30.156 10.125 1 38.78 166 SER A CA 1
ATOM 1274 C C . SER A 1 166 ? 0.364 -31.594 9.773 1 38.78 166 SER A C 1
ATOM 1276 O O . SER A 1 166 ? -0.482 -32.5 9.805 1 38.78 166 SER A O 1
ATOM 1278 N N . ALA A 1 167 ? 1.574 -31.859 9.195 1 40.09 167 ALA A N 1
ATOM 1279 C CA . ALA A 1 167 ? 1.795 -33.25 8.828 1 40.09 167 ALA A CA 1
ATOM 1280 C C . ALA A 1 167 ? 2.238 -34.062 10.031 1 40.09 167 ALA A C 1
ATOM 1282 O O . ALA A 1 167 ? 2.5 -35.281 9.914 1 40.09 167 ALA A O 1
ATOM 1283 N N . ALA A 1 168 ? 2.465 -33.5 11.289 1 36.59 168 ALA A N 1
ATOM 1284 C CA . ALA A 1 168 ? 2.746 -34.531 12.305 1 36.59 168 ALA A CA 1
ATOM 1285 C C . ALA A 1 168 ? 1.456 -35.062 12.914 1 36.59 168 ALA A C 1
ATOM 1287 O O . ALA A 1 168 ? 0.513 -34.312 13.164 1 36.59 168 ALA A O 1
ATOM 1288 N N . MET B 1 1 ? 33.375 -8.094 -19.938 1 29.84 1 MET B N 1
ATOM 1289 C CA . MET B 1 1 ? 32.594 -8.133 -18.703 1 29.84 1 MET B CA 1
ATOM 1290 C C . MET B 1 1 ? 31.641 -6.938 -18.609 1 29.84 1 MET B C 1
ATOM 1292 O O . MET B 1 1 ? 32.094 -5.801 -18.453 1 29.84 1 MET B O 1
ATOM 1296 N N . THR B 1 2 ? 30.594 -6.801 -19.328 1 34.81 2 THR B N 1
ATOM 1297 C CA . THR B 1 2 ? 29.781 -5.633 -19.672 1 34.81 2 THR B CA 1
ATOM 1298 C C . THR B 1 2 ? 29.203 -4.996 -18.422 1 34.81 2 THR B C 1
ATOM 1300 O O . THR B 1 2 ? 28.578 -5.676 -17.594 1 34.81 2 THR B O 1
ATOM 1303 N N . ALA B 1 3 ? 29.672 -3.939 -18 1 39.81 3 ALA B N 1
ATOM 1304 C CA . ALA B 1 3 ? 29.266 -3.135 -16.844 1 39.81 3 ALA B CA 1
ATOM 1305 C C . ALA B 1 3 ? 27.75 -3.123 -16.703 1 39.81 3 ALA B C 1
ATOM 1307 O O . ALA B 1 3 ? 27.016 -3.129 -17.688 1 39.81 3 ALA B O 1
ATOM 1308 N N . PRO B 1 4 ? 27.172 -3.732 -15.602 1 44.81 4 PRO B N 1
ATOM 1309 C CA . PRO B 1 4 ? 25.719 -3.592 -15.562 1 44.81 4 PRO B CA 1
ATOM 1310 C C . PRO B 1 4 ? 25.234 -2.299 -16.219 1 44.81 4 PRO B C 1
ATOM 1312 O O . PRO B 1 4 ? 25.812 -1.236 -16 1 44.81 4 PRO B O 1
ATOM 1315 N N . ASN B 1 5 ? 24.906 -2.262 -17.344 1 47.34 5 ASN B N 1
ATOM 1316 C CA . ASN B 1 5 ? 24.547 -1.121 -18.172 1 47.34 5 ASN B CA 1
ATOM 1317 C C . ASN B 1 5 ? 23.75 -0.089 -17.391 1 47.34 5 ASN B C 1
ATOM 1319 O O . ASN B 1 5 ? 22.609 -0.362 -16.984 1 47.34 5 ASN B O 1
ATOM 1323 N N . ASN B 1 6 ? 24.438 0.774 -16.469 1 56.38 6 ASN B N 1
ATOM 1324 C CA . ASN B 1 6 ? 24.062 1.938 -15.672 1 56.38 6 ASN B CA 1
ATOM 1325 C C . ASN B 1 6 ? 23.188 2.904 -16.469 1 56.38 6 ASN B C 1
ATOM 1327 O O . ASN B 1 6 ? 23.422 4.117 -16.438 1 56.38 6 ASN B O 1
ATOM 1331 N N . ASP B 1 7 ? 22.547 2.422 -17.516 1 66.69 7 ASP B N 1
ATOM 1332 C CA . ASP B 1 7 ? 21.641 3.305 -18.25 1 66.69 7 ASP B CA 1
ATOM 1333 C C . ASP B 1 7 ? 20.578 3.898 -17.328 1 66.69 7 ASP B C 1
ATOM 1335 O O . ASP B 1 7 ? 19.906 3.168 -16.609 1 66.69 7 ASP B O 1
ATOM 1339 N N . PRO B 1 8 ? 20.734 5.168 -17.203 1 69.75 8 PRO B N 1
ATOM 1340 C CA . PRO B 1 8 ? 19.797 5.875 -16.328 1 69.75 8 PRO B CA 1
ATOM 1341 C C . PRO B 1 8 ? 18.344 5.418 -16.516 1 69.75 8 PRO B C 1
ATOM 1343 O O . PRO B 1 8 ? 17.578 5.363 -15.555 1 69.75 8 PRO B O 1
ATOM 1346 N N . SER B 1 9 ? 18.031 5.094 -17.781 1 74.75 9 SER B N 1
ATOM 1347 C CA . SER B 1 9 ? 16.672 4.613 -18.047 1 74.75 9 SER B CA 1
ATOM 1348 C C . SER B 1 9 ? 16.422 3.273 -17.375 1 74.75 9 SER B C 1
ATOM 1350 O O . SER B 1 9 ? 15.305 3.01 -16.906 1 74.75 9 SER B O 1
ATOM 1352 N N . ASP B 1 10 ? 17.516 2.568 -17.234 1 83.06 10 ASP B N 1
ATOM 1353 C CA . ASP B 1 10 ? 17.406 1.251 -16.609 1 83.06 10 ASP B CA 1
ATOM 1354 C C . ASP B 1 10 ? 17.203 1.366 -15.109 1 83.06 10 ASP B C 1
ATOM 1356 O O . ASP B 1 10 ? 16.359 0.673 -14.531 1 83.06 10 ASP B O 1
ATOM 1360 N N . THR B 1 11 ? 17.891 2.443 -14.609 1 87.81 11 THR B N 1
ATOM 1361 C CA . THR B 1 11 ? 17.781 2.66 -13.172 1 87.81 11 THR B CA 1
ATOM 1362 C C . THR B 1 11 ? 16.375 3.115 -12.789 1 87.81 11 THR B C 1
ATOM 1364 O O . THR B 1 11 ? 15.805 2.648 -11.805 1 87.81 11 THR B O 1
ATOM 1367 N N . ARG B 1 12 ? 15.82 3.939 -13.648 1 88 12 ARG B N 1
ATOM 1368 C CA . ARG B 1 12 ? 14.469 4.438 -13.43 1 88 12 ARG B CA 1
ATOM 1369 C C . ARG B 1 12 ? 13.445 3.309 -13.516 1 88 12 ARG B C 1
ATOM 1371 O O . ARG B 1 12 ? 12.562 3.195 -12.672 1 88 12 ARG B O 1
ATOM 1378 N N . HIS B 1 13 ? 13.656 2.506 -14.523 1 88.5 13 HIS B N 1
ATOM 1379 C CA . HIS B 1 13 ? 12.734 1.398 -14.75 1 88.5 13 HIS B CA 1
ATOM 1380 C C . HIS B 1 13 ? 12.781 0.404 -13.594 1 88.5 13 HIS B C 1
ATOM 1382 O O . HIS B 1 13 ? 11.734 -0.033 -13.102 1 88.5 13 HIS B O 1
ATOM 1388 N N . VAL B 1 14 ? 13.961 0.167 -13.125 1 89 14 VAL B N 1
ATOM 1389 C CA . VAL B 1 14 ? 14.125 -0.775 -12.023 1 89 14 VAL B CA 1
ATOM 1390 C C . VAL B 1 14 ? 13.492 -0.201 -10.758 1 89 14 VAL B C 1
ATOM 1392 O O . VAL B 1 14 ? 12.805 -0.913 -10.023 1 89 14 VAL B O 1
ATOM 1395 N N . ALA B 1 15 ? 13.695 1.062 -10.516 1 91.69 15 ALA B N 1
ATOM 1396 C CA . ALA B 1 15 ? 13.156 1.712 -9.32 1 91.69 15 ALA B CA 1
ATOM 1397 C C . ALA B 1 15 ? 11.625 1.683 -9.328 1 91.69 15 ALA B C 1
ATOM 1399 O O . ALA B 1 15 ? 11.008 1.344 -8.32 1 91.69 15 ALA B O 1
ATOM 1400 N N . ILE B 1 16 ? 11.055 1.93 -10.492 1 90.38 16 ILE B N 1
ATOM 1401 C CA . ILE B 1 16 ? 9.602 1.992 -10.602 1 90.38 16 ILE B CA 1
ATOM 1402 C C . ILE B 1 16 ? 9.016 0.591 -10.461 1 90.38 16 ILE B C 1
ATOM 1404 O O . ILE B 1 16 ? 8.047 0.387 -9.719 1 90.38 16 ILE B O 1
ATOM 1408 N N . GLN B 1 17 ? 9.641 -0.358 -11.109 1 88.94 17 GLN B N 1
ATOM 1409 C CA . GLN B 1 17 ? 9.156 -1.733 -11.078 1 88.94 17 GLN B CA 1
ATOM 1410 C C . GLN B 1 17 ? 9.258 -2.318 -9.672 1 88.94 17 GLN B C 1
ATOM 1412 O O . GLN B 1 17 ? 8.328 -2.955 -9.188 1 88.94 17 GLN B O 1
ATOM 1417 N N . SER B 1 18 ? 10.414 -2.078 -9.008 1 90.44 18 SER B N 1
ATOM 1418 C CA . SER B 1 18 ? 10.609 -2.605 -7.66 1 90.44 18 SER B CA 1
ATOM 1419 C C . SER B 1 18 ? 9.672 -1.924 -6.66 1 90.44 18 SER B C 1
ATOM 1421 O O . SER B 1 18 ? 9.109 -2.58 -5.785 1 90.44 18 SER B O 1
ATOM 1423 N N . ALA B 1 19 ? 9.492 -0.645 -6.844 1 89.81 19 ALA B N 1
ATOM 1424 C CA . ALA B 1 19 ? 8.586 0.09 -5.961 1 89.81 19 ALA B CA 1
ATOM 1425 C C . ALA B 1 19 ? 7.16 -0.432 -6.074 1 89.81 19 ALA B C 1
ATOM 1427 O O . ALA B 1 19 ? 6.484 -0.648 -5.062 1 89.81 19 ALA B O 1
ATOM 1428 N N . GLY B 1 20 ? 6.754 -0.661 -7.309 1 87.38 20 GLY B N 1
ATOM 1429 C CA . GLY B 1 20 ? 5.426 -1.207 -7.539 1 87.38 20 GLY B CA 1
ATOM 1430 C C . GLY B 1 20 ? 5.246 -2.598 -6.961 1 87.38 20 GLY B C 1
ATOM 1431 O O . GLY B 1 20 ? 4.242 -2.877 -6.297 1 87.38 20 GLY B O 1
ATOM 1432 N N . ALA B 1 21 ? 6.238 -3.426 -7.199 1 87 21 ALA B N 1
ATOM 1433 C CA . ALA B 1 21 ? 6.176 -4.805 -6.723 1 87 21 ALA B CA 1
ATOM 1434 C C . ALA B 1 21 ? 6.156 -4.855 -5.195 1 87 21 ALA B C 1
ATOM 1436 O O . ALA B 1 21 ? 5.43 -5.66 -4.605 1 87 21 ALA B O 1
ATOM 1437 N N . ILE B 1 22 ? 6.887 -4.008 -4.586 1 87.62 22 ILE B N 1
ATOM 1438 C CA . ILE B 1 22 ? 6.977 -3.971 -3.133 1 87.62 22 ILE B CA 1
ATOM 1439 C C . ILE B 1 22 ? 5.66 -3.465 -2.547 1 87.62 22 ILE B C 1
ATOM 1441 O O . ILE B 1 22 ? 5.172 -3.998 -1.549 1 87.62 22 ILE B O 1
ATOM 1445 N N . THR B 1 23 ? 5.094 -2.471 -3.234 1 86.38 23 THR B N 1
ATOM 1446 C CA . THR B 1 23 ? 3.809 -1.947 -2.785 1 86.38 23 THR B CA 1
ATOM 1447 C C . THR B 1 23 ? 2.738 -3.033 -2.828 1 86.38 23 THR B C 1
ATOM 1449 O O . THR B 1 23 ? 1.956 -3.178 -1.887 1 86.38 23 THR B O 1
ATOM 1452 N N . GLU B 1 24 ? 2.695 -3.842 -3.842 1 84.56 24 GLU B N 1
ATOM 1453 C CA . GLU B 1 24 ? 1.734 -4.934 -3.961 1 84.56 24 GLU B CA 1
ATOM 1454 C C . GLU B 1 24 ? 1.976 -6 -2.895 1 84.56 24 GLU B C 1
ATOM 1456 O O . GLU B 1 24 ? 1.028 -6.496 -2.281 1 84.56 24 GLU B O 1
ATOM 1461 N N . LEU B 1 25 ? 3.219 -6.312 -2.684 1 84.31 25 LEU B N 1
ATOM 1462 C CA . LEU B 1 25 ? 3.576 -7.344 -1.716 1 84.31 25 LEU B CA 1
ATOM 1463 C C . LEU B 1 25 ? 3.201 -6.918 -0.301 1 84.31 25 LEU B C 1
ATOM 1465 O O . LEU B 1 25 ? 2.629 -7.703 0.458 1 84.31 25 LEU B O 1
ATOM 1469 N N . LEU B 1 26 ? 3.518 -5.676 -0.005 1 81.69 26 LEU B N 1
ATOM 1470 C CA . LEU B 1 26 ? 3.18 -5.164 1.318 1 81.69 26 LEU B CA 1
ATOM 1471 C C . LEU B 1 26 ? 1.667 -5.098 1.506 1 81.69 26 LEU B C 1
ATOM 1473 O O . LEU B 1 26 ? 1.161 -5.352 2.602 1 81.69 26 LEU B O 1
ATOM 1477 N N . ASP B 1 27 ? 0.953 -4.785 0.43 1 80.44 27 ASP B N 1
ATOM 1478 C CA . ASP B 1 27 ? -0.505 -4.766 0.484 1 80.44 27 ASP B CA 1
ATOM 1479 C C . ASP B 1 27 ? -1.062 -6.152 0.799 1 80.44 27 ASP B C 1
ATOM 1481 O O . ASP B 1 27 ? -1.972 -6.289 1.62 1 80.44 27 ASP B O 1
ATOM 1485 N N . VAL B 1 28 ? -0.557 -7.129 0.189 1 81.19 28 VAL B N 1
ATOM 1486 C CA . VAL B 1 28 ? -0.994 -8.508 0.397 1 81.19 28 VAL B CA 1
ATOM 1487 C C . VAL B 1 28 ? -0.637 -8.953 1.813 1 81.19 28 VAL B C 1
ATOM 1489 O O . VAL B 1 28 ? -1.463 -9.547 2.51 1 81.19 28 VAL B O 1
ATOM 1492 N N . MET B 1 29 ? 0.548 -8.664 2.277 1 75.88 29 MET B N 1
ATOM 1493 C CA . MET B 1 29 ? 1.056 -9.141 3.559 1 75.88 29 MET B CA 1
ATOM 1494 C C . MET B 1 29 ? 0.345 -8.453 4.719 1 75.88 29 MET B C 1
ATOM 1496 O O . MET B 1 29 ? 0.114 -9.062 5.762 1 75.88 29 MET B O 1
ATOM 1500 N N . TRP B 1 30 ? 0.066 -7.148 4.469 1 71.5 30 TRP B N 1
ATOM 1501 C CA . TRP B 1 30 ? -0.512 -6.336 5.535 1 71.5 30 TRP B CA 1
ATOM 1502 C C . TRP B 1 30 ? -1.987 -6.668 5.734 1 71.5 30 TRP B C 1
ATOM 1504 O O . TRP B 1 30 ? -2.52 -6.52 6.836 1 71.5 30 TRP B O 1
ATOM 1514 N N . GLU B 1 31 ? -2.674 -7.062 4.762 1 65 31 GLU B N 1
ATOM 1515 C CA . GLU B 1 31 ? -4.066 -7.453 4.957 1 65 31 GLU B CA 1
ATOM 1516 C C . GLU B 1 31 ? -4.199 -8.477 6.082 1 65 31 GLU B C 1
ATOM 1518 O O . GLU B 1 31 ? -5.176 -8.453 6.836 1 65 31 GLU B O 1
ATOM 1523 N N . HIS B 1 32 ? -3.158 -9.273 6.215 1 56.59 32 HIS B N 1
ATOM 1524 C CA . HIS B 1 32 ? -3.17 -10.266 7.281 1 56.59 32 HIS B CA 1
ATOM 1525 C C . HIS B 1 32 ? -3.16 -9.609 8.656 1 56.59 32 HIS B C 1
ATOM 1527 O O . HIS B 1 32 ? -3.791 -10.102 9.594 1 56.59 32 HIS B O 1
ATOM 1533 N N . ALA B 1 33 ? -2.395 -8.57 8.578 1 54.72 33 ALA B N 1
ATOM 1534 C CA . ALA B 1 33 ? -2.223 -7.914 9.875 1 54.72 33 ALA B CA 1
ATOM 1535 C C . ALA B 1 33 ? -3.496 -7.184 10.289 1 54.72 33 ALA B C 1
ATOM 1537 O O . ALA B 1 33 ? -3.791 -7.066 11.484 1 54.72 33 ALA B O 1
ATOM 1538 N N . ARG B 1 34 ? -4.203 -6.766 9.297 1 56.06 34 ARG B N 1
ATOM 1539 C CA . ARG B 1 34 ? -5.402 -5.992 9.594 1 56.06 34 ARG B CA 1
ATOM 1540 C C . ARG B 1 34 ? -6.52 -6.891 10.109 1 56.06 34 ARG B C 1
ATOM 1542 O O . ARG B 1 34 ? -7.328 -6.469 10.945 1 56.06 34 ARG B O 1
ATOM 1549 N N . HIS B 1 35 ? -6.68 -8.094 9.555 1 51.31 35 HIS B N 1
ATOM 1550 C CA . HIS B 1 35 ? -7.781 -8.969 9.938 1 51.31 35 HIS B CA 1
ATOM 1551 C C . HIS B 1 35 ? -7.441 -9.758 11.195 1 51.31 35 HIS B C 1
ATOM 1553 O O . HIS B 1 35 ? -8.32 -10.344 11.828 1 51.31 35 HIS B O 1
ATOM 1559 N N . SER B 1 36 ? -6.176 -9.867 11.484 1 46.25 36 SER B N 1
ATOM 1560 C CA . SER B 1 36 ? -5.93 -10.664 12.68 1 46.25 36 SER B CA 1
ATOM 1561 C C . SER B 1 36 ? -6.512 -10 13.922 1 46.25 36 SER B C 1
ATOM 1563 O O . SER B 1 36 ? -6.414 -10.539 15.023 1 46.25 36 SER B O 1
ATOM 1565 N N . SER B 1 37 ? -6.652 -8.734 13.938 1 41.25 37 SER B N 1
ATOM 1566 C CA . SER B 1 37 ? -7.203 -8.289 15.211 1 41.25 37 SER B CA 1
ATOM 1567 C C . SER B 1 37 ? -8.625 -8.805 15.414 1 41.25 37 SER B C 1
ATOM 1569 O O . SER B 1 37 ? -9.469 -8.672 14.531 1 41.25 37 SER B O 1
ATOM 1571 N N . ALA B 1 38 ? -8.836 -9.711 16.141 1 39.91 38 ALA B N 1
ATOM 1572 C CA . ALA B 1 38 ? -10.078 -10.258 16.672 1 39.91 38 ALA B CA 1
ATOM 1573 C C . ALA B 1 38 ? -11.172 -9.195 16.719 1 39.91 38 ALA B C 1
ATOM 1575 O O . ALA B 1 38 ? -12.336 -9.5 16.984 1 39.91 38 ALA B O 1
ATOM 1576 N N . ASP B 1 39 ? -10.867 -7.879 17.047 1 38.31 39 ASP B N 1
ATOM 1577 C CA . ASP B 1 39 ? -11.93 -6.941 17.406 1 38.31 39 ASP B CA 1
ATOM 1578 C C . ASP B 1 39 ? -12.695 -6.488 16.156 1 38.31 39 ASP B C 1
ATOM 1580 O O . ASP B 1 39 ? -12.141 -5.812 15.289 1 38.31 39 ASP B O 1
ATOM 1584 N N . THR B 1 40 ? -13.688 -7.176 15.742 1 42.28 40 THR B N 1
ATOM 1585 C CA . THR B 1 40 ? -14.766 -6.992 14.773 1 42.28 40 THR B CA 1
ATOM 1586 C C . THR B 1 40 ? -15.055 -5.508 14.562 1 42.28 40 THR B C 1
ATOM 1588 O O . THR B 1 40 ? -15.703 -5.133 13.578 1 42.28 40 THR B O 1
ATOM 1591 N N . THR B 1 41 ? -14.844 -4.645 15.57 1 41.94 41 THR B N 1
ATOM 1592 C CA . THR B 1 41 ? -15.281 -3.254 15.516 1 41.94 41 THR B CA 1
ATOM 1593 C C . THR B 1 41 ? -14.273 -2.4 14.742 1 41.94 41 THR B C 1
ATOM 1595 O O . THR B 1 41 ? -14.492 -1.201 14.555 1 41.94 41 THR B O 1
ATOM 1598 N N . ALA B 1 42 ? -13.094 -2.834 14.555 1 48.31 42 ALA B N 1
ATOM 1599 C CA . ALA B 1 42 ? -12.016 -2.01 14.016 1 48.31 42 ALA B CA 1
ATOM 1600 C C . ALA B 1 42 ? -12.297 -1.638 12.562 1 48.31 42 ALA B C 1
ATOM 1602 O O . ALA B 1 42 ? -12.984 -2.367 11.844 1 48.31 42 ALA B O 1
ATOM 1603 N N . PRO B 1 43 ? -12.047 -0.338 12.25 1 49.62 43 PRO B N 1
ATOM 1604 C CA . PRO B 1 43 ? -12.305 0.176 10.906 1 49.62 43 PRO B CA 1
ATOM 1605 C C . PRO B 1 43 ? -11.883 -0.8 9.812 1 49.62 43 PRO B C 1
ATOM 1607 O O . PRO B 1 43 ? -10.742 -1.26 9.797 1 49.62 43 PRO B O 1
ATOM 1610 N N . SER B 1 44 ? -12.836 -1.711 9.398 1 52.62 44 SER B N 1
ATOM 1611 C CA . SER B 1 44 ? -12.742 -2.807 8.438 1 52.62 44 SER B CA 1
ATOM 1612 C C . SER B 1 44 ? -12.281 -2.311 7.07 1 52.62 44 SER B C 1
ATOM 1614 O O . SER B 1 44 ? -11.711 -3.074 6.289 1 52.62 44 SER B O 1
ATOM 1616 N N . SER B 1 45 ? -12.43 -0.853 6.723 1 62.84 45 SER B N 1
ATOM 1617 C CA . SER B 1 45 ? -12.281 -0.646 5.285 1 62.84 45 SER B CA 1
ATOM 1618 C C . SER B 1 45 ? -10.992 0.093 4.961 1 62.84 45 SER B C 1
ATOM 1620 O O . SER B 1 45 ? -10.492 0.872 5.777 1 62.84 45 SER B O 1
ATOM 1622 N N . THR B 1 46 ? -10.273 -0.387 4.113 1 72.69 46 THR B N 1
ATOM 1623 C CA . THR B 1 46 ? -9.078 0.241 3.562 1 72.69 46 THR B CA 1
ATOM 1624 C C . THR B 1 46 ? -9.266 1.751 3.447 1 72.69 46 THR B C 1
ATOM 1626 O O . THR B 1 46 ? -8.344 2.52 3.721 1 72.69 46 THR B O 1
ATOM 1629 N N . SER B 1 47 ? -10.539 2.176 3.303 1 79.62 47 SER B N 1
ATOM 1630 C CA . SER B 1 47 ? -10.812 3.602 3.158 1 79.62 47 SER B CA 1
ATOM 1631 C C . SER B 1 47 ? -10.742 4.316 4.504 1 79.62 47 SER B C 1
ATOM 1633 O O . SER B 1 47 ? -10.273 5.453 4.582 1 79.62 47 SER B O 1
ATOM 1635 N N . GLN B 1 48 ? -11.211 3.682 5.516 1 84.5 48 GLN B N 1
ATOM 1636 C CA . GLN B 1 48 ? -11.172 4.273 6.852 1 84.5 48 GLN B CA 1
ATOM 1637 C C . GLN B 1 48 ? -9.734 4.387 7.355 1 84.5 48 GLN B C 1
ATOM 1639 O O . GLN B 1 48 ? -9.375 5.371 8.008 1 84.5 48 GLN B O 1
ATOM 1644 N N . LEU B 1 49 ? -9.016 3.424 7.055 1 86.19 49 LEU B N 1
ATOM 1645 C CA . LEU B 1 49 ? -7.617 3.451 7.461 1 86.19 49 LEU B CA 1
ATOM 1646 C C . LEU B 1 49 ? -6.875 4.602 6.785 1 86.19 49 LEU B C 1
ATOM 1648 O O . LEU B 1 49 ? -6.07 5.285 7.422 1 86.19 49 LEU B O 1
ATOM 1652 N N . ARG B 1 50 ? -7.109 4.805 5.539 1 88.44 50 ARG B N 1
ATOM 1653 C CA . ARG B 1 50 ? -6.488 5.91 4.816 1 88.44 50 ARG B CA 1
ATOM 1654 C C . ARG B 1 50 ? -6.852 7.25 5.449 1 88.44 50 ARG B C 1
ATOM 1656 O O . ARG B 1 50 ? -6.004 8.133 5.566 1 88.44 50 ARG B O 1
ATOM 1663 N N . LEU B 1 51 ? -8.117 7.328 5.809 1 91.81 51 LEU B N 1
ATOM 1664 C CA . LEU B 1 51 ? -8.555 8.539 6.492 1 91.81 51 LEU B CA 1
ATOM 1665 C C . LEU B 1 51 ? -7.785 8.734 7.797 1 91.81 51 LEU B C 1
ATOM 1667 O O . LEU B 1 51 ? -7.348 9.844 8.109 1 91.81 51 LEU B O 1
ATOM 1671 N N . MET B 1 52 ? -7.59 7.676 8.5 1 93.5 52 MET B N 1
ATOM 1672 C CA . MET B 1 52 ? -6.859 7.746 9.766 1 93.5 52 MET B CA 1
ATOM 1673 C C . MET B 1 52 ? -5.414 8.172 9.539 1 93.5 52 MET B C 1
ATOM 1675 O O . MET B 1 52 ? -4.852 8.922 10.328 1 93.5 52 MET B O 1
ATOM 1679 N N . TYR B 1 53 ? -4.812 7.648 8.469 1 91.88 53 TYR B N 1
ATOM 1680 C CA . TYR B 1 53 ? -3.455 8.07 8.133 1 91.88 53 TYR B CA 1
ATOM 1681 C C . TYR B 1 53 ? -3.387 9.578 7.941 1 91.88 53 TYR B C 1
ATOM 1683 O O . TYR B 1 53 ? -2.5 10.242 8.492 1 91.88 53 TYR B O 1
ATOM 1691 N N . VAL B 1 54 ? -4.309 10.109 7.18 1 92 54 VAL B N 1
ATOM 1692 C CA . VAL B 1 54 ? -4.316 11.516 6.805 1 92 54 VAL B CA 1
ATOM 1693 C C . VAL B 1 54 ? -4.52 12.383 8.047 1 92 54 VAL B C 1
ATOM 1695 O O . VAL B 1 54 ? -3.791 13.359 8.258 1 92 54 VAL B O 1
ATOM 1698 N N . VAL B 1 55 ? -5.434 11.969 8.891 1 95.81 55 VAL B N 1
ATOM 1699 C CA . VAL B 1 55 ? -5.762 12.742 10.086 1 95.81 55 VAL B CA 1
ATOM 1700 C C . VAL B 1 55 ? -4.598 12.688 11.07 1 95.81 55 VAL B C 1
ATOM 1702 O O . VAL B 1 55 ? -4.266 13.695 11.711 1 95.81 55 VAL B O 1
ATOM 1705 N N . ASP B 1 56 ? -4.02 11.523 11.25 1 95.25 56 ASP B N 1
ATOM 1706 C CA . ASP B 1 56 ? -2.904 11.352 12.172 1 95.25 56 ASP B CA 1
ATOM 1707 C C . ASP B 1 56 ? -1.718 12.227 11.766 1 95.25 56 ASP B C 1
ATOM 1709 O O . ASP B 1 56 ? -0.947 12.664 12.625 1 95.25 56 ASP B O 1
ATOM 1713 N N . GLY B 1 57 ? -1.512 12.469 10.523 1 91.88 57 GLY B N 1
ATOM 1714 C CA . GLY B 1 57 ? -0.386 13.234 10.008 1 91.88 57 GLY B CA 1
ATOM 1715 C C . GLY B 1 57 ? -0.489 14.719 10.305 1 91.88 57 GLY B C 1
ATOM 1716 O O . GLY B 1 57 ? 0.518 15.43 10.289 1 91.88 57 GLY B O 1
ATOM 1717 N N . GLU B 1 58 ? -1.643 15.164 10.445 1 91.5 58 GLU B N 1
ATOM 1718 C CA . GLU B 1 58 ? -1.893 16.578 10.758 1 91.5 58 GLU B CA 1
ATOM 1719 C C . GLU B 1 58 ? -3.016 16.719 11.781 1 91.5 58 GLU B C 1
ATOM 1721 O O . GLU B 1 58 ? -4.191 16.75 11.414 1 91.5 58 GLU B O 1
ATOM 1726 N N . ASP B 1 59 ? -2.631 16.844 13.023 1 90.69 59 ASP B N 1
ATOM 1727 C CA . ASP B 1 59 ? -3.588 16.984 14.117 1 90.69 59 ASP B CA 1
ATOM 1728 C C . ASP B 1 59 ? -4.453 18.219 13.945 1 90.69 59 ASP B C 1
ATOM 1730 O O . ASP B 1 59 ? -3.932 19.344 13.836 1 90.69 59 ASP B O 1
ATOM 1734 N N . GLY B 1 60 ? -5.738 18.031 13.867 1 92.31 60 GLY B N 1
ATOM 1735 C CA . GLY B 1 60 ? -6.652 19.156 13.656 1 92.31 60 GLY B CA 1
ATOM 1736 C C . GLY B 1 60 ? -6.812 19.516 12.195 1 92.31 60 GLY B C 1
ATOM 1737 O O . GLY B 1 60 ? -7.098 20.672 11.867 1 92.31 60 GLY B O 1
ATOM 1738 N N . ILE B 1 61 ? -6.648 18.594 11.367 1 93.69 61 ILE B N 1
ATOM 1739 C CA . ILE B 1 61 ? -6.793 18.812 9.93 1 93.69 61 ILE B CA 1
ATOM 1740 C C . ILE B 1 61 ? -8.242 19.156 9.609 1 93.69 61 ILE B C 1
ATOM 1742 O O . ILE B 1 61 ? -9.172 18.609 10.203 1 93.69 61 ILE B O 1
ATOM 1746 N N . ARG B 1 62 ? -8.422 20.031 8.664 1 93.69 62 ARG B N 1
ATOM 1747 C CA . ARG B 1 62 ? -9.766 20.438 8.25 1 93.69 62 ARG B CA 1
ATOM 1748 C C . ARG B 1 62 ? -10.391 19.375 7.348 1 93.69 62 ARG B C 1
ATOM 1750 O O . ARG B 1 62 ? -9.695 18.766 6.539 1 93.69 62 ARG B O 1
ATOM 1757 N N . MET B 1 63 ? -11.664 19.266 7.496 1 92.44 63 MET B N 1
ATOM 1758 C CA . MET B 1 63 ? -12.422 18.312 6.688 1 92.44 63 MET B CA 1
ATOM 1759 C C . MET B 1 63 ? -12.156 18.531 5.203 1 92.44 63 MET B C 1
ATOM 1761 O O . MET B 1 63 ? -11.984 17.562 4.453 1 92.44 63 MET B O 1
ATOM 1765 N N . ARG B 1 64 ? -12.078 19.688 4.793 1 90.31 64 ARG B N 1
ATOM 1766 C CA . ARG B 1 64 ? -11.844 20.016 3.391 1 90.31 64 ARG B CA 1
ATOM 1767 C C . ARG B 1 64 ? -10.492 19.484 2.922 1 90.31 64 ARG B C 1
ATOM 1769 O O . ARG B 1 64 ? -10.367 18.969 1.811 1 90.31 64 ARG B O 1
ATOM 1776 N N . THR B 1 65 ? -9.523 19.672 3.758 1 91.06 65 THR B N 1
ATOM 1777 C CA . THR B 1 65 ? -8.18 19.203 3.432 1 91.06 65 THR B CA 1
ATOM 1778 C C . THR B 1 65 ? -8.133 17.672 3.365 1 91.06 65 THR B C 1
ATOM 1780 O O . THR B 1 65 ? -7.449 17.109 2.512 1 91.06 65 THR B O 1
ATOM 1783 N N . VAL B 1 66 ? -8.852 17.047 4.25 1 92.19 66 VAL B N 1
ATOM 1784 C CA . VAL B 1 66 ? -8.93 15.586 4.242 1 92.19 66 VAL B CA 1
ATOM 1785 C C . VAL B 1 66 ? -9.531 15.109 2.92 1 92.19 66 VAL B C 1
ATOM 1787 O O . VAL B 1 66 ? -9.008 14.188 2.289 1 92.19 66 VAL B O 1
ATOM 1790 N N . CYS B 1 67 ? -10.617 15.742 2.477 1 89.75 67 CYS B N 1
ATOM 1791 C CA . CYS B 1 67 ? -11.258 15.406 1.211 1 89.75 67 CYS B CA 1
ATOM 1792 C C . CYS B 1 67 ? -10.281 15.547 0.05 1 89.75 67 CYS B C 1
ATOM 1794 O O . CYS B 1 67 ? -10.203 14.664 -0.811 1 89.75 67 CYS B O 1
ATOM 1796 N N . GLN B 1 68 ? -9.5 16.594 0.107 1 87.19 68 GLN B N 1
ATOM 1797 C CA . GLN B 1 68 ? -8.523 16.859 -0.941 1 87.19 68 GLN B CA 1
ATOM 1798 C C . GLN B 1 68 ? -7.43 15.797 -0.963 1 87.19 68 GLN B C 1
ATOM 1800 O O . GLN B 1 68 ? -7.09 15.273 -2.025 1 87.19 68 GLN B O 1
ATOM 1805 N N . ARG B 1 69 ? -6.934 15.438 0.173 1 86.44 69 ARG B N 1
ATOM 1806 C CA . ARG B 1 69 ? -5.84 14.477 0.269 1 86.44 69 ARG B CA 1
ATOM 1807 C C . ARG B 1 69 ? -6.297 13.078 -0.143 1 86.44 69 ARG B C 1
ATOM 1809 O O . ARG B 1 69 ? -5.539 12.328 -0.752 1 86.44 69 ARG B O 1
ATOM 1816 N N . LEU B 1 70 ? -7.508 12.758 0.156 1 84.5 70 LEU B N 1
ATOM 1817 C CA . LEU B 1 70 ? -8.039 11.438 -0.177 1 84.5 70 LEU B CA 1
ATOM 1818 C C . LEU B 1 70 ? -8.578 11.414 -1.604 1 84.5 70 LEU B C 1
ATOM 1820 O O . LEU B 1 70 ? -8.797 10.344 -2.172 1 84.5 70 LEU B O 1
ATOM 1824 N N . GLY B 1 71 ? -8.812 12.617 -2.143 1 81.75 71 GLY B N 1
ATOM 1825 C CA . GLY B 1 71 ? -9.477 12.672 -3.438 1 81.75 71 GLY B CA 1
ATOM 1826 C C . GLY B 1 71 ? -10.898 12.141 -3.406 1 81.75 71 GLY B C 1
ATOM 1827 O O . GLY B 1 71 ? -11.336 11.477 -4.348 1 81.75 71 GLY B O 1
ATOM 1828 N N . SER B 1 72 ? -11.586 12.312 -2.322 1 84.75 72 SER B N 1
ATOM 1829 C CA . SER B 1 72 ? -12.938 11.797 -2.113 1 84.75 72 SER B CA 1
ATOM 1830 C C . SER B 1 72 ? -13.93 12.922 -1.861 1 84.75 72 SER B C 1
ATOM 1832 O O . SER B 1 72 ? -13.578 13.938 -1.263 1 84.75 72 SER B O 1
ATOM 1834 N N . ALA B 1 73 ? -15.133 12.664 -2.283 1 86.56 73 ALA B N 1
ATOM 1835 C CA . ALA B 1 73 ? -16.188 13.656 -2.115 1 86.56 73 ALA B CA 1
ATOM 1836 C C . ALA B 1 73 ? -16.594 13.789 -0.649 1 86.56 73 ALA B C 1
ATOM 1838 O O . ALA B 1 73 ? -16.547 12.812 0.105 1 86.56 73 ALA B O 1
ATOM 1839 N N . PRO B 1 74 ? -17.062 14.977 -0.285 1 91.94 74 PRO B N 1
ATOM 1840 C CA . PRO B 1 74 ? -17.375 15.258 1.114 1 91.94 74 PRO B CA 1
ATOM 1841 C C . PRO B 1 74 ? -18.375 14.266 1.702 1 91.94 74 PRO B C 1
ATOM 1843 O O . PRO B 1 74 ? -18.203 13.789 2.826 1 91.94 74 PRO B O 1
ATOM 1846 N N . PRO B 1 75 ? -19.406 13.859 0.989 1 91.94 75 PRO B N 1
ATOM 1847 C CA . PRO B 1 75 ? -2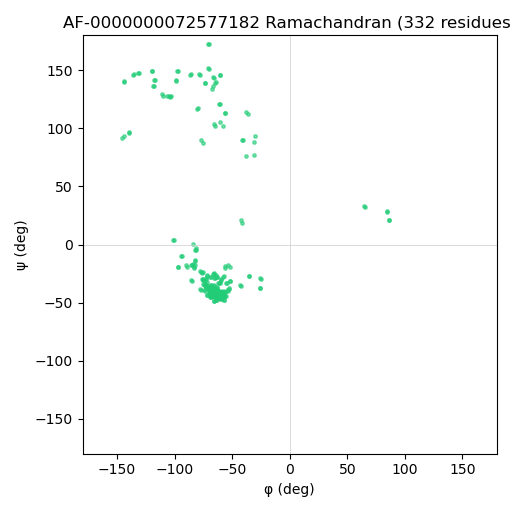0.344 12.906 1.596 1 91.94 75 PRO B CA 1
ATOM 1848 C C . PRO B 1 75 ? -19.688 11.578 1.949 1 91.94 75 PRO B C 1
ATOM 1850 O O . PRO B 1 75 ? -20.016 10.969 2.967 1 91.94 75 PRO B O 1
ATOM 1853 N N . THR B 1 76 ? -18.719 11.164 1.157 1 85.75 76 THR B N 1
ATOM 1854 C CA . THR B 1 76 ? -18 9.922 1.388 1 85.75 76 THR B CA 1
ATOM 1855 C C . THR B 1 76 ? -17.125 10.031 2.629 1 85.75 76 THR B C 1
ATOM 1857 O O . THR B 1 76 ? -17.125 9.141 3.48 1 85.75 76 THR B O 1
ATOM 1860 N N . VAL B 1 77 ? -16.469 11.125 2.674 1 91.12 77 VAL B N 1
ATOM 1861 C CA . VAL B 1 77 ? -15.57 11.336 3.801 1 91.12 77 VAL B CA 1
ATOM 1862 C C . VAL B 1 77 ? -16.375 11.5 5.086 1 91.12 77 VAL B C 1
ATOM 1864 O O . VAL B 1 77 ? -15.992 10.984 6.137 1 91.12 77 VAL B O 1
ATOM 1867 N N . THR B 1 78 ? -17.453 12.148 4.984 1 93.75 78 THR B N 1
ATOM 1868 C CA . THR B 1 78 ? -18.328 12.344 6.141 1 93.75 78 THR B CA 1
ATOM 1869 C C . THR B 1 78 ? -18.797 11.008 6.695 1 93.75 78 THR B C 1
ATOM 1871 O O . THR B 1 78 ? -18.766 10.781 7.906 1 93.75 78 THR B O 1
ATOM 1874 N N . ARG B 1 79 ? -19.156 10.188 5.828 1 92.5 79 ARG B N 1
ATOM 1875 C CA . ARG B 1 79 ? -19.609 8.867 6.25 1 92.5 79 ARG B CA 1
ATOM 1876 C C . ARG B 1 79 ? -18.5 8.102 6.949 1 92.5 79 ARG B C 1
ATOM 1878 O O . ARG B 1 79 ? -18.734 7.41 7.941 1 92.5 79 ARG B O 1
ATOM 1885 N N . MET B 1 80 ? -17.344 8.195 6.434 1 89.81 80 MET B N 1
ATOM 1886 C CA . MET B 1 80 ? -16.203 7.539 7.059 1 89.81 80 MET B CA 1
ATOM 1887 C C . MET B 1 80 ? -15.93 8.117 8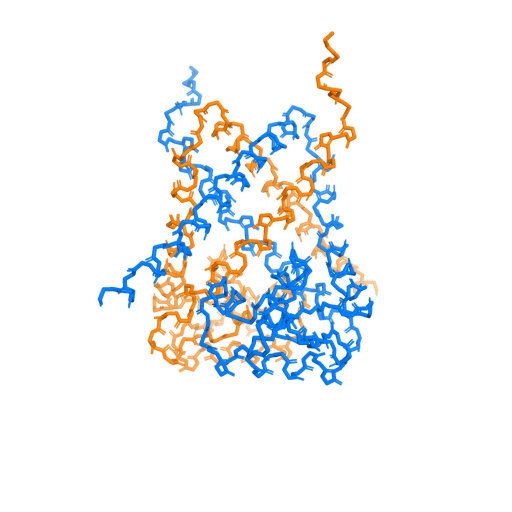.445 1 89.81 80 MET B C 1
ATOM 1889 O O . MET B 1 80 ? -15.664 7.371 9.391 1 89.81 80 MET B O 1
ATOM 1893 N N . CYS B 1 81 ? -16 9.398 8.484 1 94.06 81 CYS B N 1
ATOM 1894 C CA . CYS B 1 81 ? -15.805 10.062 9.766 1 94.06 81 CYS B CA 1
ATOM 1895 C C . CYS B 1 81 ? -16.859 9.625 10.781 1 94.06 81 CYS B C 1
ATOM 1897 O O . CYS B 1 81 ? -16.547 9.375 11.945 1 94.06 81 CYS B O 1
ATOM 1899 N N . ASP B 1 82 ? -18.109 9.547 10.305 1 94.12 82 ASP B N 1
ATOM 1900 C CA . ASP B 1 82 ? -19.203 9.109 11.164 1 94.12 82 ASP B CA 1
ATOM 1901 C C . ASP B 1 82 ? -18.922 7.738 11.766 1 94.12 82 ASP B C 1
ATOM 1903 O O . ASP B 1 82 ? -19.094 7.531 12.969 1 94.12 82 ASP B O 1
ATOM 1907 N N . ARG B 1 83 ? -18.453 6.879 10.984 1 91.94 83 ARG B N 1
ATOM 1908 C CA . ARG B 1 83 ? -18.188 5.516 11.422 1 91.94 83 ARG B CA 1
ATOM 1909 C C . ARG B 1 83 ? -17.031 5.48 12.43 1 91.94 83 ARG B C 1
ATOM 1911 O O . ARG B 1 83 ? -17.125 4.816 13.461 1 91.94 83 ARG B O 1
ATOM 1918 N N . LEU B 1 84 ? -16 6.215 12.156 1 93.38 84 LEU B N 1
ATOM 1919 C CA . LEU B 1 84 ? -14.844 6.246 13.039 1 93.38 84 LEU B CA 1
ATOM 1920 C C . LEU B 1 84 ? -15.18 6.922 14.359 1 93.38 84 LEU B C 1
ATOM 1922 O O . LEU B 1 84 ? -14.664 6.531 15.414 1 93.38 84 LEU B O 1
ATOM 1926 N N . GLN B 1 85 ? -15.992 7.914 14.25 1 95.38 85 GLN B N 1
ATOM 1927 C CA . GLN B 1 85 ? -16.438 8.586 15.461 1 95.38 85 GLN B CA 1
ATOM 1928 C C . GLN B 1 85 ? -17.312 7.66 16.312 1 95.38 85 GLN B C 1
ATOM 1930 O O . GLN B 1 85 ? -17.188 7.637 17.547 1 95.38 85 GLN B O 1
ATOM 1935 N N . ALA B 1 86 ? -18.172 6.934 15.68 1 93.88 86 ALA B N 1
ATOM 1936 C CA . ALA B 1 86 ? -19.094 6.027 16.359 1 93.88 86 ALA B CA 1
ATOM 1937 C C . ALA B 1 86 ? -18.328 4.977 17.172 1 93.88 86 ALA B C 1
ATOM 1939 O O . ALA B 1 86 ? -18.781 4.57 18.25 1 93.88 86 ALA B O 1
ATOM 1940 N N . ILE B 1 87 ? -17.141 4.586 16.75 1 91.5 87 ILE B N 1
ATOM 1941 C CA . ILE B 1 87 ? -16.406 3.541 17.438 1 91.5 87 ILE B CA 1
ATOM 1942 C C . ILE B 1 87 ? -15.328 4.172 18.328 1 91.5 87 ILE B C 1
ATOM 1944 O O . ILE B 1 87 ? -14.469 3.471 18.875 1 91.5 87 ILE B O 1
ATOM 1948 N N . GLY B 1 88 ? -15.312 5.512 18.375 1 94.81 88 GLY B N 1
ATOM 1949 C CA . GLY B 1 88 ? -14.477 6.23 19.312 1 94.81 88 GLY B CA 1
ATOM 1950 C C . GLY B 1 88 ? -13.062 6.465 18.812 1 94.81 88 GLY B C 1
ATOM 1951 O O . GLY B 1 88 ? -12.148 6.715 19.594 1 94.81 88 GLY B O 1
ATOM 1952 N N . PHE B 1 89 ? -12.766 6.418 17.5 1 95.31 89 PHE B N 1
ATOM 1953 C CA . PHE B 1 89 ? -11.422 6.551 16.969 1 95.31 89 PHE B CA 1
ATOM 1954 C C . PHE B 1 89 ? -11.156 7.98 16.516 1 95.31 89 PHE B C 1
ATOM 1956 O O . PHE B 1 89 ? -10 8.383 16.344 1 95.31 89 PHE B O 1
ATOM 1963 N N . LEU B 1 90 ? -12.219 8.75 16.297 1 96.69 90 LEU B N 1
ATOM 1964 C CA . LEU B 1 90 ? -12.117 10.078 15.703 1 96.69 90 LEU B CA 1
ATOM 1965 C C . LEU B 1 90 ? -12.977 11.078 16.469 1 96.69 90 LEU B C 1
ATOM 1967 O O . LEU B 1 90 ? -14.07 10.742 16.938 1 96.69 90 LEU B O 1
ATOM 1971 N N . GLU B 1 91 ? -12.594 12.258 16.562 1 97.31 91 GLU B N 1
ATOM 1972 C CA . GLU B 1 91 ? -13.391 13.352 17.125 1 97.31 91 GLU B CA 1
ATOM 1973 C C . GLU B 1 91 ? -13.383 14.57 16.203 1 97.31 91 GLU B C 1
ATOM 1975 O O . GLU B 1 91 ? -12.406 14.805 15.492 1 97.31 91 GLU B O 1
ATOM 1980 N N . ARG B 1 92 ? -14.453 15.242 16.234 1 95.19 92 ARG B N 1
ATOM 1981 C CA . ARG B 1 92 ? -14.633 16.484 15.484 1 95.19 92 ARG B CA 1
ATOM 1982 C C . ARG B 1 92 ? -14.547 17.688 16.406 1 95.19 92 ARG B C 1
ATOM 1984 O O . ARG B 1 92 ? -15.156 17.703 17.484 1 95.19 92 ARG B O 1
ATOM 1991 N N . LEU B 1 93 ? -13.711 18.562 16.031 1 92.12 93 LEU B N 1
ATOM 1992 C CA . LEU B 1 93 ? -13.531 19.781 16.812 1 92.12 93 LEU B CA 1
ATOM 1993 C C . LEU B 1 93 ? -13.906 21.016 16 1 92.12 93 LEU B C 1
ATOM 1995 O O . LEU B 1 93 ? -13.594 21.094 14.812 1 92.12 93 LEU B O 1
ATOM 1999 N N . PRO B 1 94 ? -14.641 21.953 16.625 1 87 94 PRO B N 1
ATOM 2000 C CA . PRO B 1 94 ? -14.875 23.234 15.93 1 87 94 PRO B CA 1
ATOM 2001 C C . PRO B 1 94 ? -13.594 24.016 15.703 1 87 94 PRO B C 1
ATOM 2003 O O . PRO B 1 94 ? -12.656 23.938 16.5 1 87 94 PRO B O 1
ATOM 2006 N N . CYS B 1 95 ? -13.438 24.641 14.547 1 82.25 95 CYS B N 1
ATOM 2007 C CA . CYS B 1 95 ? -12.281 25.5 14.281 1 82.25 95 CYS B CA 1
ATOM 2008 C C . CYS B 1 95 ? -12.477 26.875 14.891 1 82.25 95 CYS B C 1
ATOM 2010 O O . CYS B 1 95 ? -13.477 27.547 14.625 1 82.25 95 CYS B O 1
ATOM 2012 N N . PRO B 1 96 ? -11.656 27.188 15.797 1 74.38 96 PRO B N 1
ATOM 2013 C CA . PRO B 1 96 ? -11.812 28.469 16.484 1 74.38 96 PRO B CA 1
ATOM 2014 C C . PRO B 1 96 ? -11.852 29.656 15.531 1 74.38 96 PRO B C 1
ATOM 2016 O O . PRO B 1 96 ? -12.531 30.656 15.805 1 74.38 96 PRO B O 1
ATOM 2019 N N . ASP B 1 97 ? -11.125 29.5 14.477 1 76.06 97 ASP B N 1
ATOM 2020 C CA . ASP B 1 97 ? -10.953 30.656 13.594 1 76.06 97 ASP B CA 1
ATOM 2021 C C . ASP B 1 97 ? -12.047 30.703 12.531 1 76.06 97 ASP B C 1
ATOM 2023 O O . ASP B 1 97 ? -12.211 31.703 11.844 1 76.06 97 ASP B O 1
ATOM 2027 N N . ASN B 1 98 ? -12.688 29.641 12.289 1 72.56 98 ASN B N 1
ATOM 2028 C CA . ASN B 1 98 ? -13.734 29.531 11.281 1 72.56 98 ASN B CA 1
ATOM 2029 C C . ASN B 1 98 ? -14.844 28.594 11.727 1 72.56 98 ASN B C 1
ATOM 2031 O O . ASN B 1 98 ? -14.727 27.375 11.578 1 72.56 98 ASN B O 1
ATOM 2035 N N . GLY B 1 99 ? -15.867 29.125 12.328 1 69.25 99 GLY B N 1
ATOM 2036 C CA . GLY B 1 99 ? -16.938 28.375 12.953 1 69.25 99 GLY B CA 1
ATOM 2037 C C . GLY B 1 99 ? -17.578 27.375 12.023 1 69.25 99 GLY B C 1
ATOM 2038 O O . GLY B 1 99 ? -18.156 26.375 12.469 1 69.25 99 GLY B O 1
ATOM 2039 N N . ARG B 1 100 ? -17.406 27.5 10.758 1 77.94 100 ARG B N 1
ATOM 2040 C CA . ARG B 1 100 ? -18.078 26.609 9.812 1 77.94 100 ARG B CA 1
ATOM 2041 C C . ARG B 1 100 ? -17.188 25.438 9.43 1 77.94 100 ARG B C 1
ATOM 2043 O O . ARG B 1 100 ? -17.672 24.453 8.867 1 77.94 100 ARG B O 1
ATOM 2050 N N . GLU B 1 101 ? -15.961 25.578 9.859 1 85.5 101 GLU B N 1
ATOM 2051 C CA . GLU B 1 101 ? -15.07 24.484 9.484 1 85.5 101 GLU B CA 1
ATOM 2052 C C . GLU B 1 101 ? -14.898 23.484 10.625 1 85.5 101 GLU B C 1
ATOM 2054 O O . GLU B 1 101 ? -14.984 23.859 11.797 1 85.5 101 GLU B O 1
ATOM 2059 N N . ILE B 1 102 ? -14.852 22.281 10.258 1 90.88 102 ILE B N 1
ATOM 2060 C CA . ILE B 1 102 ? -14.672 21.203 11.227 1 90.88 102 ILE B CA 1
ATOM 2061 C C . ILE B 1 102 ? -13.25 20.641 11.117 1 90.88 102 ILE B C 1
ATOM 2063 O O . ILE B 1 102 ? -12.742 20.422 10.016 1 90.88 102 ILE B O 1
ATOM 2067 N N . ALA B 1 103 ? -12.664 20.625 12.297 1 94.44 103 ALA B N 1
ATOM 2068 C CA . ALA B 1 103 ? -11.352 19.984 12.383 1 94.44 103 ALA B CA 1
ATOM 2069 C C . ALA B 1 103 ? -11.477 18.547 12.875 1 94.44 103 ALA B C 1
ATOM 2071 O O . ALA B 1 103 ? -12.398 18.219 13.625 1 94.44 103 ALA B O 1
ATOM 2072 N N . LEU B 1 104 ? -10.562 17.719 12.422 1 96.75 104 LEU B N 1
ATOM 2073 C CA . LEU B 1 104 ? -10.594 16.297 12.773 1 96.75 104 LEU B CA 1
ATOM 2074 C C . LEU B 1 104 ? -9.336 15.906 13.555 1 96.75 104 LEU B C 1
ATOM 2076 O O . LEU B 1 104 ? -8.242 16.359 13.234 1 96.75 104 LEU B O 1
ATOM 2080 N N . ARG B 1 105 ? -9.539 15.031 14.547 1 97.38 105 ARG B N 1
ATOM 2081 C CA . ARG B 1 105 ? -8.445 14.484 15.344 1 97.38 105 ARG B CA 1
ATOM 2082 C C . ARG B 1 105 ? -8.703 13.031 15.711 1 97.38 105 ARG B C 1
ATOM 2084 O O . ARG B 1 105 ? -9.836 12.656 16.031 1 97.38 105 ARG B O 1
ATOM 2091 N N . LEU B 1 106 ? -7.629 12.242 15.648 1 97.25 106 LEU B N 1
ATOM 2092 C CA . LEU B 1 106 ? -7.785 10.898 16.203 1 97.25 106 LEU B CA 1
ATOM 2093 C C . LEU B 1 106 ? -7.82 10.945 17.719 1 97.25 106 LEU B C 1
ATOM 2095 O O . LEU B 1 106 ? -7.078 11.711 18.344 1 97.25 106 LEU B O 1
ATOM 2099 N N . THR B 1 107 ? -8.695 10.156 18.297 1 97.38 107 THR B N 1
ATOM 2100 C CA . THR B 1 107 ? -8.664 9.969 19.75 1 97.38 107 THR B CA 1
ATOM 2101 C C . THR B 1 107 ? -7.441 9.141 20.156 1 97.38 107 THR B C 1
ATOM 2103 O O . THR B 1 107 ? -6.707 8.648 19.297 1 97.38 107 THR B O 1
ATOM 2106 N N . HIS B 1 108 ? -7.273 9.062 21.484 1 97.06 108 HIS B N 1
ATOM 2107 C CA . HIS B 1 108 ? -6.203 8.211 22 1 97.06 108 HIS B CA 1
ATOM 2108 C C . HIS B 1 108 ? -6.383 6.773 21.531 1 97.06 108 HIS B C 1
ATOM 2110 O O . HIS B 1 108 ? -5.422 6.129 21.109 1 97.06 108 HIS B O 1
ATOM 2116 N N . THR B 1 109 ? -7.637 6.309 21.547 1 95.31 109 THR B N 1
ATOM 2117 C CA . THR B 1 109 ? -7.949 4.949 21.109 1 95.31 109 THR B CA 1
ATOM 2118 C C . THR B 1 109 ? -7.688 4.777 19.625 1 95.31 109 THR B C 1
ATOM 2120 O O . THR B 1 109 ? -7.16 3.746 19.188 1 95.31 109 THR B O 1
ATOM 2123 N N . GLY B 1 110 ? -8 5.801 18.844 1 94.31 110 GLY B N 1
ATOM 2124 C CA . GLY B 1 110 ? -7.73 5.77 17.422 1 94.31 110 GLY B CA 1
ATOM 2125 C C . GLY B 1 110 ? -6.25 5.727 17.094 1 94.31 110 GLY B C 1
ATOM 2126 O O . GLY B 1 110 ? -5.824 4.977 16.203 1 94.31 110 GLY B O 1
ATOM 2127 N N . LYS B 1 111 ? -5.477 6.473 17.844 1 95.88 111 LYS B N 1
ATOM 2128 C CA . LYS B 1 111 ? -4.031 6.5 17.641 1 95.88 111 LYS B CA 1
ATOM 2129 C C . LYS B 1 111 ? -3.4 5.164 18.031 1 95.88 111 LYS B C 1
ATOM 2131 O O . LYS B 1 111 ? -2.498 4.68 17.344 1 95.88 111 LYS B O 1
ATOM 2136 N N . LYS B 1 112 ? -3.877 4.641 19.094 1 94.06 112 LYS B N 1
ATOM 2137 C CA . LYS B 1 112 ? -3.365 3.346 19.531 1 94.06 112 LYS B CA 1
ATOM 2138 C C . LYS B 1 112 ? -3.654 2.258 18.5 1 94.06 112 LYS B C 1
ATOM 2140 O O . LYS B 1 112 ? -2.803 1.409 18.234 1 94.06 112 LYS B O 1
ATOM 2145 N N . HIS B 1 113 ? -4.855 2.301 17.953 1 89.38 113 HIS B N 1
ATOM 2146 C CA . HIS B 1 113 ? -5.219 1.339 16.922 1 89.38 113 HIS B CA 1
ATOM 2147 C C . HIS B 1 113 ? -4.316 1.473 15.703 1 89.38 113 HIS B C 1
ATOM 2149 O O . HIS B 1 113 ? -3.803 0.474 15.195 1 89.38 113 HIS B O 1
ATOM 2155 N N . LEU B 1 114 ? -4.098 2.689 15.266 1 90.12 114 LEU B N 1
ATOM 2156 C CA . LEU B 1 114 ? -3.246 2.951 14.109 1 90.12 114 LEU B CA 1
ATOM 2157 C C . LEU B 1 114 ? -1.812 2.506 14.383 1 90.12 114 LEU B C 1
ATOM 2159 O O . LEU B 1 114 ? -1.161 1.934 13.508 1 90.12 114 LEU B O 1
ATOM 2163 N N . GLN B 1 115 ? -1.341 2.734 15.586 1 91.44 115 GLN B N 1
ATOM 2164 C CA . GLN B 1 115 ? 0.009 2.334 15.969 1 91.44 115 GLN B CA 1
ATOM 2165 C C . GLN B 1 115 ? 0.163 0.816 15.93 1 91.44 115 GLN B C 1
ATOM 2167 O O . GLN B 1 115 ? 1.204 0.302 15.516 1 91.44 115 GLN B O 1
ATOM 2172 N N . ARG B 1 116 ? -0.834 0.137 16.359 1 86.56 116 ARG B N 1
ATOM 2173 C CA . ARG B 1 116 ? -0.806 -1.321 16.328 1 86.56 116 ARG B CA 1
ATOM 2174 C C . ARG B 1 116 ? -0.707 -1.831 14.891 1 86.56 116 ARG B C 1
ATOM 2176 O O . ARG B 1 116 ? 0.053 -2.76 14.609 1 86.56 116 ARG B O 1
ATOM 2183 N N . ILE B 1 117 ? -1.478 -1.198 14 1 83.75 117 ILE B N 1
ATOM 2184 C CA . ILE B 1 117 ? -1.45 -1.573 12.586 1 83.75 117 ILE B CA 1
ATOM 2185 C C . ILE B 1 117 ? -0.057 -1.321 12.016 1 83.75 117 ILE B C 1
ATOM 2187 O O . ILE B 1 117 ? 0.493 -2.17 11.312 1 83.75 117 ILE B O 1
ATOM 2191 N N . ARG B 1 118 ? 0.551 -0.206 12.344 1 87.38 118 ARG B N 1
ATOM 2192 C CA . ARG B 1 118 ? 1.88 0.159 11.867 1 87.38 118 ARG B CA 1
ATOM 2193 C C . ARG B 1 118 ? 2.938 -0.804 12.398 1 87.38 118 ARG B C 1
ATOM 2195 O O . ARG B 1 118 ? 3.865 -1.175 11.672 1 87.38 118 ARG B O 1
ATOM 2202 N N . GLU B 1 119 ? 2.795 -1.183 13.633 1 86.81 119 GLU B N 1
ATOM 2203 C CA . GLU B 1 119 ? 3.754 -2.096 14.242 1 86.81 119 GLU B CA 1
ATOM 2204 C C . GLU B 1 119 ? 3.742 -3.455 13.547 1 86.81 119 GLU B C 1
ATOM 2206 O O . GLU B 1 119 ? 4.789 -4.082 13.375 1 86.81 119 GLU B O 1
ATOM 2211 N N . GLN B 1 120 ? 2.582 -3.883 13.234 1 79.69 120 GLN B N 1
ATOM 2212 C CA . GLN B 1 120 ? 2.471 -5.16 12.531 1 79.69 120 GLN B CA 1
ATOM 2213 C C . GLN B 1 120 ? 3.127 -5.094 11.156 1 79.69 120 GLN B C 1
ATOM 2215 O O . GLN B 1 120 ? 3.844 -6.016 10.758 1 79.69 120 GLN B O 1
ATOM 2220 N N . ARG B 1 121 ? 2.855 -4.035 10.406 1 79.25 121 ARG B N 1
ATOM 2221 C CA . ARG B 1 121 ? 3.51 -3.812 9.125 1 79.25 121 ARG B CA 1
ATOM 2222 C C . ARG B 1 121 ? 5.023 -3.748 9.281 1 79.25 121 ARG B C 1
ATOM 2224 O O . ARG B 1 121 ? 5.762 -4.355 8.508 1 79.25 121 ARG B O 1
ATOM 2231 N N . ASP B 1 122 ? 5.484 -3.049 10.297 1 84.81 122 ASP B N 1
ATOM 2232 C CA . ASP B 1 122 ? 6.906 -2.783 10.5 1 84.81 122 ASP B CA 1
ATOM 2233 C C . ASP B 1 122 ? 7.656 -4.062 10.867 1 84.81 122 ASP B C 1
ATOM 2235 O O . ASP B 1 122 ? 8.852 -4.18 10.602 1 84.81 122 ASP B O 1
ATOM 2239 N N . THR B 1 123 ? 6.938 -4.973 11.484 1 83 123 THR B N 1
ATOM 2240 C CA . THR B 1 123 ? 7.582 -6.227 11.859 1 83 123 THR B CA 1
ATOM 2241 C C . THR B 1 123 ? 8.109 -6.953 10.617 1 83 123 THR B C 1
ATOM 2243 O O . THR B 1 123 ? 9.234 -7.461 10.625 1 83 123 THR B O 1
ATOM 2246 N N . MET B 1 124 ? 7.375 -6.957 9.547 1 79.25 124 MET B N 1
ATOM 2247 C CA . MET B 1 124 ? 7.781 -7.586 8.297 1 79.25 124 MET B CA 1
ATOM 2248 C C . MET B 1 124 ? 8.945 -6.836 7.66 1 79.25 124 MET B C 1
ATOM 2250 O O . MET B 1 124 ? 9.891 -7.453 7.152 1 79.25 124 MET B O 1
ATOM 2254 N N . LEU B 1 125 ? 8.844 -5.492 7.703 1 88.19 125 LEU B N 1
ATOM 2255 C CA . LEU B 1 125 ? 9.898 -4.652 7.148 1 88.19 125 LEU B CA 1
ATOM 2256 C C . LEU B 1 125 ? 11.195 -4.824 7.93 1 88.19 125 LEU B C 1
ATOM 2258 O O . LEU B 1 125 ? 12.281 -4.879 7.344 1 88.19 125 LEU B O 1
ATOM 2262 N N . HIS B 1 126 ? 11.016 -4.945 9.25 1 90.06 126 HIS B N 1
ATOM 2263 C CA . HIS B 1 126 ? 12.188 -5.137 10.102 1 90.06 126 HIS B CA 1
ATOM 2264 C C . HIS B 1 126 ? 12.938 -6.406 9.727 1 90.06 126 HIS B C 1
ATOM 2266 O O . HIS B 1 126 ? 14.164 -6.379 9.539 1 90.06 126 HIS B O 1
ATOM 2272 N N . GLN B 1 127 ? 12.227 -7.461 9.562 1 88.31 127 GLN B N 1
ATOM 2273 C CA . GLN B 1 127 ? 12.836 -8.742 9.227 1 88.31 127 GLN B CA 1
ATOM 2274 C C . GLN B 1 127 ? 13.523 -8.688 7.871 1 88.31 127 GLN B C 1
ATOM 2276 O O . GLN B 1 127 ? 14.656 -9.164 7.723 1 88.31 127 GLN B O 1
ATOM 2281 N N . ALA B 1 128 ? 12.891 -8.102 6.902 1 90 128 ALA B N 1
ATOM 2282 C CA . ALA B 1 128 ? 13.43 -8.008 5.551 1 90 128 ALA B CA 1
ATOM 2283 C C . ALA B 1 128 ? 14.672 -7.129 5.516 1 90 128 ALA B C 1
ATOM 2285 O O . ALA B 1 128 ? 15.688 -7.504 4.922 1 90 128 ALA B O 1
ATOM 2286 N N . ILE B 1 129 ? 14.625 -5.969 6.195 1 93.94 129 ILE B N 1
ATOM 2287 C CA . ILE B 1 129 ? 15.711 -4.996 6.145 1 93.94 129 ILE B CA 1
ATOM 2288 C C . ILE B 1 129 ? 16.906 -5.52 6.93 1 93.94 129 ILE B C 1
ATOM 2290 O O . ILE B 1 129 ? 18.062 -5.305 6.535 1 93.94 129 ILE B O 1
ATOM 2294 N N . ASP B 1 130 ? 16.625 -6.246 8.016 1 92.06 130 ASP B N 1
ATOM 2295 C CA . ASP B 1 130 ? 17.688 -6.836 8.812 1 92.06 130 ASP B CA 1
ATOM 2296 C C . ASP B 1 130 ? 18.484 -7.855 7.996 1 92.06 130 ASP B C 1
ATOM 2298 O O . ASP B 1 130 ? 19.672 -8.07 8.242 1 92.06 130 ASP B O 1
ATOM 2302 N N . GLY B 1 131 ? 17.859 -8.484 7.012 1 92.5 131 GLY B N 1
ATOM 2303 C CA . GLY B 1 131 ? 18.516 -9.477 6.172 1 92.5 131 GLY B CA 1
ATOM 2304 C C . GLY B 1 131 ? 19.344 -8.867 5.055 1 92.5 131 GLY B C 1
ATOM 2305 O O . GLY B 1 131 ? 20.062 -9.57 4.355 1 92.5 131 GLY B O 1
ATOM 2306 N N . MET B 1 132 ? 19.297 -7.578 4.914 1 93.88 132 MET B N 1
ATOM 2307 C CA . MET B 1 132 ? 20.016 -6.902 3.832 1 93.88 132 MET B CA 1
ATOM 2308 C C . MET B 1 132 ? 21.453 -6.598 4.234 1 93.88 132 MET B C 1
ATOM 2310 O O . MET B 1 132 ? 21.719 -6.266 5.387 1 93.88 132 MET B O 1
ATOM 2314 N N . PRO B 1 133 ? 22.375 -6.641 3.309 1 93.56 133 PRO B N 1
ATOM 2315 C CA . PRO B 1 133 ? 23.734 -6.148 3.57 1 93.56 133 PRO B CA 1
ATOM 2316 C C . PRO B 1 133 ? 23.766 -4.668 3.945 1 93.56 133 PRO B C 1
ATOM 2318 O O . PRO B 1 133 ? 22.969 -3.881 3.424 1 93.56 133 PRO B O 1
ATOM 2321 N N . PRO B 1 134 ? 24.656 -4.246 4.797 1 92.81 134 PRO B N 1
ATOM 2322 C CA . PRO B 1 134 ? 24.719 -2.865 5.285 1 92.81 134 PRO B CA 1
ATOM 2323 C C . PRO B 1 134 ? 24.75 -1.839 4.156 1 92.81 134 PRO B C 1
ATOM 2325 O O . PRO B 1 134 ? 24.094 -0.796 4.242 1 92.81 134 PRO B O 1
ATOM 2328 N N . ALA B 1 135 ? 25.484 -2.18 3.064 1 93.94 135 ALA B N 1
ATOM 2329 C CA . ALA B 1 135 ? 25.594 -1.237 1.953 1 93.94 135 ALA B CA 1
ATOM 2330 C C . ALA B 1 135 ? 24.234 -1.046 1.263 1 93.94 135 ALA B C 1
ATOM 2332 O O . ALA B 1 135 ? 23.891 0.07 0.875 1 93.94 135 ALA B O 1
ATOM 2333 N N . GLN B 1 136 ? 23.484 -2.109 1.17 1 94.69 136 GLN B N 1
ATOM 2334 C CA . GLN B 1 136 ? 22.188 -2.043 0.522 1 94.69 136 GLN B CA 1
ATOM 2335 C C . GLN B 1 136 ? 21.156 -1.376 1.429 1 94.69 136 GLN B C 1
ATOM 2337 O O . GLN B 1 136 ? 20.25 -0.685 0.949 1 94.69 136 GLN B O 1
ATOM 2342 N N . ARG B 1 137 ? 21.344 -1.524 2.725 1 94.38 137 ARG B N 1
ATOM 2343 C CA . ARG B 1 137 ? 20.469 -0.842 3.682 1 94.38 137 ARG B CA 1
ATOM 2344 C C . ARG B 1 137 ? 20.656 0.67 3.602 1 94.38 137 ARG B C 1
ATOM 2346 O O . ARG B 1 137 ? 19.672 1.42 3.631 1 94.38 137 ARG B O 1
ATOM 2353 N N . ARG B 1 138 ? 21.859 1.028 3.506 1 94.81 138 ARG B N 1
ATOM 2354 C CA . ARG B 1 138 ? 22.156 2.453 3.395 1 94.81 138 ARG B CA 1
ATOM 2355 C C . ARG B 1 138 ? 21.594 3.027 2.098 1 94.81 138 ARG B C 1
ATOM 2357 O O . ARG B 1 138 ? 21.031 4.125 2.092 1 94.81 138 ARG B O 1
ATOM 2364 N N . ALA B 1 139 ? 21.781 2.258 1.03 1 95.25 139 ALA B N 1
ATOM 2365 C CA . ALA B 1 139 ? 21.219 2.678 -0.248 1 95.25 139 ALA B CA 1
ATOM 2366 C C . ALA B 1 139 ? 19.703 2.818 -0.155 1 95.25 139 ALA B C 1
ATOM 2368 O O . ALA B 1 139 ? 19.125 3.797 -0.641 1 95.25 139 ALA B O 1
ATOM 2369 N N . LEU B 1 140 ? 19.078 1.86 0.544 1 95.75 140 LEU B N 1
ATOM 2370 C CA . LEU B 1 140 ? 17.625 1.875 0.717 1 95.75 140 LEU B CA 1
ATOM 2371 C C . LEU B 1 140 ? 17.188 3.105 1.502 1 95.75 140 LEU B C 1
ATOM 2373 O O . LEU B 1 140 ? 16.266 3.812 1.089 1 95.75 140 LEU B O 1
ATOM 2377 N N . ALA B 1 141 ? 17.875 3.348 2.59 1 94.75 141 ALA B N 1
ATOM 2378 C CA . ALA B 1 141 ? 17.531 4.484 3.439 1 94.75 141 ALA B CA 1
ATOM 2379 C C . ALA B 1 141 ? 17.656 5.797 2.674 1 94.75 141 ALA B C 1
ATOM 2381 O O . ALA B 1 141 ? 16.734 6.625 2.707 1 94.75 141 ALA B O 1
ATOM 2382 N N . THR B 1 142 ? 18.719 5.914 1.94 1 94.12 142 THR B N 1
ATOM 2383 C CA . THR B 1 142 ? 18.953 7.121 1.16 1 94.12 142 THR B CA 1
ATOM 2384 C C . THR B 1 142 ? 17.906 7.277 0.06 1 94.12 142 THR B C 1
ATOM 2386 O O . THR B 1 142 ? 17.344 8.352 -0.116 1 94.12 142 THR B O 1
ATOM 2389 N N . GLY B 1 143 ? 17.703 6.223 -0.662 1 95 143 GLY B N 1
ATOM 2390 C CA . GLY B 1 143 ? 16.734 6.242 -1.756 1 95 143 GLY B CA 1
ATOM 2391 C C . GLY B 1 143 ? 15.32 6.512 -1.299 1 95 143 GLY B C 1
ATOM 2392 O O . GLY B 1 143 ? 14.594 7.289 -1.925 1 95 143 GLY B O 1
ATOM 2393 N N . LEU B 1 144 ? 14.922 5.875 -0.204 1 94.94 144 LEU B N 1
ATOM 2394 C CA . LEU B 1 144 ? 13.562 6.027 0.302 1 94.94 144 LEU B CA 1
ATOM 2395 C C . LEU B 1 144 ? 13.336 7.434 0.843 1 94.94 144 LEU B C 1
ATOM 2397 O O . LEU B 1 144 ? 12.258 8.008 0.66 1 94.94 144 LEU B O 1
ATOM 2401 N N . ALA B 1 145 ? 14.344 7.969 1.549 1 92.81 145 ALA B N 1
ATOM 2402 C CA . ALA B 1 145 ? 14.219 9.336 2.059 1 92.81 145 ALA B CA 1
ATOM 2403 C C . ALA B 1 145 ? 14.016 10.328 0.919 1 92.81 145 ALA B C 1
ATOM 2405 O O . ALA B 1 145 ? 13.164 11.219 1.012 1 92.81 145 ALA B O 1
ATOM 2406 N N . ALA B 1 146 ? 14.766 10.156 -0.12 1 93.94 146 ALA B N 1
ATOM 2407 C CA . ALA B 1 146 ? 14.633 11.023 -1.289 1 93.94 146 ALA B CA 1
ATOM 2408 C C . ALA B 1 146 ? 13.273 10.836 -1.956 1 93.94 146 ALA B C 1
ATOM 2410 O O . ALA B 1 146 ? 12.633 11.812 -2.357 1 93.94 146 ALA B O 1
ATOM 2411 N N . LEU B 1 147 ? 12.82 9.594 -2.109 1 93.75 147 LEU B N 1
ATOM 2412 C CA . LEU B 1 147 ? 11.523 9.312 -2.711 1 93.75 147 LEU B CA 1
ATOM 2413 C C . LEU B 1 147 ? 10.391 9.938 -1.896 1 93.75 147 LEU B C 1
ATOM 2415 O O . LEU B 1 147 ? 9.453 10.508 -2.459 1 93.75 147 LEU B O 1
ATOM 2419 N N . GLN B 1 148 ? 10.492 9.789 -0.596 1 90.62 148 GLN B N 1
ATOM 2420 C CA . GLN B 1 148 ? 9.484 10.375 0.289 1 90.62 148 GLN B CA 1
ATOM 2421 C C . GLN B 1 148 ? 9.367 11.875 0.076 1 90.62 148 GLN B C 1
ATOM 2423 O O . GLN B 1 148 ? 8.258 12.414 0.008 1 90.62 148 GLN B O 1
ATOM 2428 N N . THR B 1 149 ? 10.5 12.562 -0.022 1 90.94 149 THR B N 1
ATOM 2429 C CA . THR B 1 149 ? 10.523 14 -0.251 1 90.94 149 THR B CA 1
ATOM 2430 C C . THR B 1 149 ? 9.828 14.352 -1.565 1 90.94 149 THR B C 1
ATOM 2432 O O . THR B 1 149 ? 9.008 15.266 -1.614 1 90.94 149 THR B O 1
ATOM 2435 N N . GLN B 1 150 ? 10.125 13.602 -2.611 1 90.94 150 GLN B N 1
ATOM 2436 C CA . GLN B 1 150 ? 9.555 13.867 -3.93 1 90.94 150 GLN B CA 1
ATOM 2437 C C . GLN B 1 150 ? 8.055 13.578 -3.953 1 90.94 150 GLN B C 1
ATOM 2439 O O . GLN B 1 150 ? 7.289 14.32 -4.574 1 90.94 150 GLN B O 1
ATOM 2444 N N . LEU B 1 151 ? 7.586 12.492 -3.273 1 87.5 151 LEU B N 1
ATOM 2445 C CA . LEU B 1 151 ? 6.172 12.141 -3.238 1 87.5 151 LEU B CA 1
ATOM 2446 C C . LEU B 1 151 ? 5.363 13.195 -2.498 1 87.5 151 LEU B C 1
ATOM 2448 O O . LEU B 1 151 ? 4.242 13.523 -2.896 1 87.5 151 LEU B O 1
ATOM 2452 N N . ASN B 1 152 ? 5.945 13.719 -1.437 1 83.81 152 ASN B N 1
ATOM 2453 C CA . ASN B 1 152 ? 5.293 14.805 -0.709 1 83.81 152 ASN B CA 1
ATOM 2454 C C . ASN B 1 152 ? 5.133 16.047 -1.582 1 83.81 152 ASN B C 1
ATOM 2456 O O . ASN B 1 152 ? 4.117 16.734 -1.506 1 83.81 152 ASN B O 1
ATOM 2460 N N . ALA B 1 153 ? 6.09 16.281 -2.395 1 83.56 153 ALA B N 1
ATOM 2461 C CA . ALA B 1 153 ? 6.031 17.438 -3.299 1 83.56 153 ALA B CA 1
ATOM 2462 C C . ALA B 1 153 ? 4.953 17.234 -4.359 1 83.56 153 ALA B C 1
ATOM 2464 O O . ALA B 1 153 ? 4.203 18.172 -4.668 1 83.56 153 ALA B O 1
ATOM 2465 N N . VAL B 1 154 ? 4.867 16.031 -4.871 1 78.5 154 VAL B N 1
ATOM 2466 C CA . VAL B 1 154 ? 3.885 15.719 -5.906 1 78.5 154 VAL B CA 1
ATOM 2467 C C . VAL B 1 154 ? 2.479 15.773 -5.316 1 78.5 154 VAL B C 1
ATOM 2469 O O . VAL B 1 154 ? 1.553 16.297 -5.949 1 78.5 154 VAL B O 1
ATOM 2472 N N . HIS B 1 155 ? 2.322 15.164 -4.129 1 74.62 155 HIS B N 1
ATOM 2473 C CA . HIS B 1 155 ? 1.04 15.109 -3.438 1 74.62 155 HIS B CA 1
ATOM 2474 C C . HIS B 1 155 ? 0.56 16.516 -3.062 1 74.62 155 HIS B C 1
ATOM 2476 O O . HIS B 1 155 ? -0.629 16.812 -3.176 1 74.62 155 HIS B O 1
ATOM 2482 N N . GLY B 1 156 ? 1.508 17.328 -2.557 1 68.56 156 GLY B N 1
ATOM 2483 C CA . GLY B 1 156 ? 1.185 18.703 -2.223 1 68.56 156 GLY B CA 1
ATOM 2484 C C . GLY B 1 156 ? 0.782 19.531 -3.43 1 68.56 156 GLY B C 1
ATOM 2485 O O . GLY B 1 156 ? -0.055 20.422 -3.32 1 68.56 156 GLY B O 1
ATOM 2486 N N . GLU B 1 157 ? 1.426 19.344 -4.555 1 61.38 157 GLU B N 1
ATOM 2487 C CA . GLU B 1 157 ? 1.142 20.078 -5.781 1 61.38 157 GLU B CA 1
ATOM 2488 C C . GLU B 1 157 ? -0.234 19.719 -6.336 1 61.38 157 GLU B C 1
ATOM 2490 O O . GLU B 1 157 ? -0.916 20.562 -6.918 1 61.38 157 GLU B O 1
ATOM 2495 N N . ARG B 1 158 ? -0.572 18.484 -6.332 1 57.59 158 ARG B N 1
ATOM 2496 C CA . ARG B 1 158 ? -1.893 18.078 -6.809 1 57.59 158 ARG B CA 1
ATOM 2497 C C . ARG B 1 158 ? -2.994 18.781 -6.02 1 57.59 158 ARG B C 1
ATOM 2499 O O . ARG B 1 158 ? -4.086 19.016 -6.543 1 57.59 158 ARG B O 1
ATOM 2506 N N . HIS B 1 159 ? -2.635 19.078 -4.852 1 57.59 159 HIS B N 1
ATOM 2507 C CA . HIS B 1 159 ? -3.611 19.719 -3.98 1 57.59 159 HIS B CA 1
ATOM 2508 C C . HIS B 1 159 ? -3.619 21.234 -4.184 1 57.59 159 HIS B C 1
ATOM 2510 O O . HIS B 1 159 ? -4.637 21.891 -3.955 1 57.59 159 HIS B O 1
ATOM 2516 N N . HIS B 1 160 ? -2.494 21.812 -4.543 1 50.38 160 HIS B N 1
ATOM 2517 C CA . HIS B 1 160 ? -2.494 23.25 -4.805 1 50.38 160 HIS B CA 1
ATOM 2518 C C . HIS B 1 160 ? -3.18 23.578 -6.133 1 50.38 160 HIS B C 1
ATOM 2520 O O . HIS B 1 160 ? -3.754 24.656 -6.297 1 50.38 160 HIS B O 1
ATOM 2526 N N . THR B 1 161 ? -3.059 22.766 -7.07 1 46.09 161 THR B N 1
ATOM 2527 C CA . THR B 1 161 ? -3.619 23.125 -8.367 1 46.09 161 THR B CA 1
ATOM 2528 C C . THR B 1 161 ? -5.145 23.047 -8.344 1 46.09 161 THR B C 1
ATOM 2530 O O . THR B 1 161 ? -5.82 23.719 -9.117 1 46.09 161 THR B O 1
ATOM 2533 N N . SER B 1 162 ? -5.68 22.109 -7.66 1 46.06 162 SER B N 1
ATOM 2534 C CA . SER B 1 162 ? -7.137 22.047 -7.699 1 46.06 162 SER B CA 1
ATOM 2535 C C . SER B 1 162 ? -7.758 23.266 -7.016 1 46.06 162 SER B C 1
ATOM 2537 O O . SER B 1 162 ? -8.906 23.625 -7.289 1 46.06 162 SER B O 1
ATOM 2539 N N . GLY B 1 163 ? -7.055 23.844 -6.137 1 41.56 163 GLY B N 1
ATOM 2540 C CA . GLY B 1 163 ? -7.605 25.016 -5.465 1 41.56 163 GLY B CA 1
ATOM 2541 C C . GLY B 1 163 ? -7.668 26.234 -6.355 1 41.56 163 GLY B C 1
ATOM 2542 O O . GLY B 1 163 ? -8.328 27.219 -6.02 1 41.56 163 GLY B O 1
ATOM 2543 N N . SER B 1 164 ? -6.77 26.422 -7.285 1 43.09 164 SER B N 1
ATOM 2544 C CA . SER B 1 164 ? -6.734 27.688 -8.008 1 43.09 164 SER B CA 1
ATOM 2545 C C . SER B 1 164 ? -7.867 27.781 -9.023 1 43.09 164 SER B C 1
ATOM 2547 O O . SER B 1 164 ? -8.156 28.859 -9.547 1 43.09 164 SER B O 1
ATOM 2549 N N . HIS B 1 165 ? -8.422 26.672 -9.492 1 44.03 165 HIS B N 1
ATOM 2550 C CA . HIS B 1 165 ? -9.352 26.875 -10.594 1 44.03 165 HIS B CA 1
ATOM 2551 C C . HIS B 1 165 ? -10.703 27.391 -10.086 1 44.03 165 HIS B C 1
ATOM 2553 O O . HIS B 1 165 ? -11.562 27.766 -10.883 1 44.03 165 HIS B O 1
ATOM 2559 N N . SER B 1 166 ? -10.977 27.125 -8.82 1 38.84 166 SER B N 1
ATOM 2560 C CA . SER B 1 166 ? -12.344 27.562 -8.539 1 38.84 166 SER B CA 1
ATOM 2561 C C . SER B 1 166 ? -12.398 29.062 -8.242 1 38.84 166 SER B C 1
ATOM 2563 O O . SER B 1 166 ? -13.477 29.609 -8.031 1 38.84 166 SER B O 1
ATOM 2565 N N . ALA B 1 167 ? -11.234 29.75 -8 1 40.06 167 ALA B N 1
ATOM 2566 C CA . ALA B 1 167 ? -11.422 31.156 -7.652 1 40.06 167 ALA B CA 1
ATOM 2567 C C . ALA B 1 167 ? -11.57 32.031 -8.906 1 40.06 167 ALA B C 1
ATOM 2569 O O . ALA B 1 167 ? -11.695 33.25 -8.812 1 40.06 167 ALA B O 1
ATOM 2570 N N . ALA B 1 168 ? -11.523 31.469 -10.188 1 35.69 168 ALA B N 1
ATOM 2571 C CA . ALA B 1 168 ? -11.867 32.469 -11.211 1 35.69 168 ALA B CA 1
ATOM 2572 C C . ALA B 1 168 ? -13.367 32.5 -11.453 1 35.69 168 ALA B C 1
ATOM 2574 O O . ALA B 1 168 ? -14.031 31.469 -11.492 1 35.69 168 ALA B O 1
#

Radius of gyration: 21.16 Å; Cα contacts (8 Å, |Δi|>4): 394; chains: 2; bounding box: 53×67×42 Å

Solvent-accessible surface area (backbone atoms only — not comparable to full-atom values): 18040 Å² total; per-residue (Å²): 133,81,65,81,75,79,42,65,70,50,37,51,50,45,31,51,52,36,51,52,51,43,52,52,49,51,53,31,56,38,52,35,58,64,63,61,52,80,62,84,77,51,80,83,44,74,65,45,50,42,50,48,54,58,28,66,76,35,79,54,35,40,55,68,56,52,26,60,63,45,64,44,56,63,72,59,49,48,51,45,48,50,54,37,34,73,72,51,26,35,44,78,39,78,29,89,89,39,79,86,41,47,19,31,32,58,30,74,62,26,48,52,52,51,48,52,55,50,50,53,50,43,51,58,48,48,56,22,55,67,71,44,56,69,69,43,37,46,23,24,22,52,12,36,49,53,43,46,55,31,44,52,51,53,58,53,46,62,54,54,57,64,59,58,64,71,75,109,134,79,64,80,74,79,43,66,68,50,36,51,48,46,30,50,52,35,50,50,52,42,53,53,50,49,53,31,57,38,51,35,56,64,63,62,52,80,62,84,78,52,80,82,44,74,64,45,50,41,51,48,53,57,29,66,74,34,78,55,35,39,55,68,56,52,27,57,65,44,64,44,57,64,73,59,50,49,51,46,49,51,54,36,34,74,71,50,27,35,46,80,39,78,31,90,90,41,80,88,42,46,18,32,33,59,30,73,62,26,47,50,51,51,48,51,54,50,50,53,52,43,52,56,49,49,56,22,53,70,71,44,55,70,70,43,37,45,23,25,21,52,12,36,50,53,43,47,56,32,44,51,51,53,55,51,46,60,52,53,56,64,60,59,65,69,77,110

InterPro domains:
  IPR000835 MarR-type HTH domain [PF01047] (47-102)
  IPR000835 MarR-type HTH domain [PS50995] (22-149)
  IPR000835 MarR-type HTH domain [SM00347] (37-137)
  IPR036388 Winged helix-like DNA-binding domain superfamily [G3DSA:1.10.10.10] (5-149)
  IPR036390 Winged helix DNA-binding domain superfamily [SSF46785] (43-154)
  IPR039422 Transcription regulators MarR/SlyA-like [PTHR33164] (30-152)

pLDDT: mean 80.45, std 17.83, range [29.84, 97.38]